Protein AF-A0A7S2A8I3-F1 (afdb_monomer_lite)

Secondary structure (DSSP, 8-state):
-HHHHHHHHHHHHHHHHHHHHHHHHHHHHHHHHHHHHHHHHHHHHHHHHHHTTTTPBPTTSHHHHHHHHHHHHHHHHHHHHHHSHHHHHSSSSPPPHHHHHHHHHSPPPTT----TT-TTHHHHHHHHHHHHHHHHHTTTT--HHHHHHHHHHHHHHHHHHHHHHHHHHHHHHHHHHHBPEEPTTT--EEPPPGGGG-HHHHHHHHHHH-TTHHHHHHHHHHHHHHHHHH-HHHHHHHHHHHHHHHHHHHHHHHHHHHHHHHHHHHHHHHHTT-

Organism: Trieres chinensis (NCBI:txid1514140)

Radius of gyration: 36.5 Å; chains: 1; bounding box: 111×36×101 Å

Foldseek 3Di:
DVVVVVVVVVVVVVVVVVVVVVVVVVVVVVVVVVVVVVVVVVVVVVVVVVVVQQQAFECPFPVNVVLVVVLVVLVVLQVCQQVCCCLQVVDNDRGQSLRVLLSLQADDDPPPPRPPPRPCCVVSCVVCVVVVVVVVVVPPPDDPVVSVVSSVVSNVVSVVSSVVSVVSNVVCLVNLQRHFDQDPVPRDTDGDDPVVSPPPCVVVVCCVVDPCVVVVVVVVVVVVVVCVVCPVVVVVVVCVVCVVVVVVCVVVVVVVVSVSSVVRVVVVVVVVVD

pLDDT: mean 74.01, std 12.1, range [52.22, 92.38]

Sequence (274 aa):
MKIQSRLRAEASQMAQGLSRTGRIMSDRSKKREITDQDKTQVQNHPAQVRKNRKLLLRPNTTFSVTWKAITVACVALEVASIAFAPVLSGEMKKMSLDSMIKVALLPPKKDYNLPSTGLLRPLLGTIFSDSISFIAHTRKDHDPFWKKVWKSVVQYLADQTALLASVISFLDVFITFFTGELSEQTGVLRPKKFFKRWILPGVLLQLLVNPNMKDVAGIIKNSIQFSFNVGLARLCHIFIAVLPIISFITVSFLDVIHEFVERENKKISASFLA

Structure (mmCIF, N/CA/C/O backbone):
data_AF-A0A7S2A8I3-F1
#
_entry.id   AF-A0A7S2A8I3-F1
#
loop_
_atom_site.group_PDB
_atom_site.id
_atom_site.type_symbol
_atom_site.label_atom_id
_atom_site.label_alt_id
_atom_site.label_comp_id
_atom_site.label_asym_id
_atom_site.label_entity_id
_atom_site.label_seq_id
_atom_site.pdbx_PDB_ins_code
_atom_site.Cartn_x
_atom_site.Cartn_y
_atom_site.Cartn_z
_atom_site.occupancy
_atom_site.B_iso_or_equiv
_atom_site.auth_seq_id
_atom_site.auth_comp_id
_atom_site.auth_asym_id
_atom_site.auth_atom_id
_atom_site.pdbx_PDB_model_num
ATOM 1 N N . MET A 1 1 ? -78.998 -1.652 73.630 1.00 63.03 1 MET A N 1
ATOM 2 C CA . MET A 1 1 ? -78.548 -0.626 72.652 1.00 63.03 1 MET A CA 1
ATOM 3 C C . MET A 1 1 ? -77.024 -0.434 72.554 1.00 63.03 1 MET A C 1
ATOM 5 O O . MET A 1 1 ? -76.540 -0.241 71.450 1.00 63.03 1 MET A O 1
ATOM 9 N N . LYS A 1 2 ? -76.238 -0.533 73.640 1.00 77.56 2 LYS A N 1
ATOM 10 C CA . LYS A 1 2 ? -74.777 -0.258 73.644 1.00 77.56 2 LYS A CA 1
ATOM 11 C C . LYS A 1 2 ? -73.892 -1.212 72.811 1.00 77.56 2 LYS A C 1
ATOM 13 O O . LYS A 1 2 ? -72.777 -0.855 72.454 1.00 77.56 2 LYS A O 1
ATOM 18 N N . ILE A 1 3 ? -74.371 -2.421 72.512 1.00 84.00 3 ILE A N 1
ATOM 19 C CA . ILE A 1 3 ? -73.601 -3.448 71.784 1.00 84.00 3 ILE A CA 1
ATOM 20 C C . ILE A 1 3 ? -73.614 -3.184 70.268 1.00 84.00 3 ILE A C 1
ATOM 22 O O . ILE A 1 3 ? -72.589 -3.318 69.607 1.00 84.00 3 ILE A O 1
ATOM 26 N N . GLN A 1 4 ? -74.741 -2.719 69.718 1.00 85.19 4 GLN A N 1
ATOM 27 C CA . GLN A 1 4 ? -74.854 -2.435 68.282 1.00 85.19 4 GLN A CA 1
ATOM 28 C C . GLN A 1 4 ? -74.022 -1.223 67.841 1.00 85.19 4 GLN A C 1
ATOM 30 O O . GLN A 1 4 ? -73.517 -1.207 66.719 1.00 85.19 4 GLN A O 1
ATOM 35 N N . SER A 1 5 ? -73.834 -0.223 68.711 1.00 87.44 5 SER A N 1
ATOM 36 C CA . SER A 1 5 ? -72.971 0.921 68.398 1.00 87.44 5 SER A CA 1
ATOM 37 C C . SER A 1 5 ? -71.488 0.539 68.366 1.00 87.44 5 SER A C 1
ATOM 39 O O . SER A 1 5 ? -70.768 1.027 67.499 1.00 87.44 5 SER A O 1
ATOM 41 N N . ARG A 1 6 ? -71.041 -0.381 69.235 1.00 88.88 6 ARG A N 1
ATOM 42 C CA . ARG A 1 6 ? -69.672 -0.925 69.188 1.00 88.88 6 ARG A CA 1
ATOM 43 C C . ARG A 1 6 ? -69.422 -1.743 67.925 1.00 88.88 6 ARG A C 1
ATOM 45 O O . ARG A 1 6 ? -68.448 -1.477 67.233 1.00 88.88 6 ARG A O 1
ATOM 52 N N . LEU A 1 7 ? -70.349 -2.631 67.562 1.00 87.94 7 LEU A N 1
ATOM 53 C CA . LEU A 1 7 ? -70.237 -3.429 66.335 1.00 87.94 7 LEU A CA 1
ATOM 54 C C . LEU A 1 7 ? -70.158 -2.561 65.068 1.00 87.94 7 LEU A C 1
ATOM 56 O O . LEU A 1 7 ? -69.372 -2.851 64.169 1.00 87.94 7 LEU A O 1
ATOM 60 N N . ARG A 1 8 ? -70.913 -1.454 64.994 1.00 86.56 8 ARG A N 1
ATOM 61 C CA . ARG A 1 8 ? -70.804 -0.510 63.864 1.00 86.56 8 ARG A CA 1
ATOM 62 C C . ARG A 1 8 ? -69.480 0.256 63.848 1.00 86.56 8 ARG A C 1
ATOM 64 O O . ARG A 1 8 ? -68.945 0.508 62.767 1.00 86.56 8 ARG A O 1
ATOM 71 N N . ALA A 1 9 ? -68.950 0.624 65.014 1.00 86.88 9 ALA A N 1
ATOM 72 C CA . ALA A 1 9 ? -67.665 1.314 65.113 1.00 86.88 9 ALA A CA 1
ATOM 73 C C . ALA A 1 9 ? -66.500 0.405 64.681 1.00 86.88 9 ALA A C 1
ATOM 75 O O . ALA A 1 9 ? -65.652 0.831 63.898 1.00 86.88 9 ALA A O 1
ATOM 76 N N . GLU A 1 10 ? -66.511 -0.862 65.102 1.00 87.75 10 GLU A N 1
ATOM 77 C CA . GLU A 1 10 ? -65.513 -1.864 64.706 1.00 87.75 10 GLU A CA 1
ATOM 78 C C . GLU A 1 10 ? -65.585 -2.192 63.207 1.00 87.75 10 GLU A C 1
ATOM 80 O O . GLU A 1 10 ? -64.553 -2.224 62.532 1.00 87.75 10 GLU A O 1
ATOM 85 N N . ALA A 1 11 ? -66.792 -2.322 62.642 1.00 87.06 11 ALA A N 1
ATOM 86 C CA . ALA A 1 11 ? -66.969 -2.528 61.202 1.00 87.06 11 ALA A CA 1
ATOM 87 C C . ALA A 1 11 ? -66.439 -1.342 60.371 1.00 87.06 11 ALA A C 1
ATOM 89 O O . ALA A 1 11 ? -65.806 -1.532 59.331 1.00 87.06 11 ALA A O 1
ATOM 90 N N . SER A 1 12 ? -66.637 -0.113 60.858 1.00 85.00 12 SER A N 1
ATOM 91 C CA . SER A 1 12 ? -66.145 1.103 60.197 1.00 85.00 12 SER A CA 1
ATOM 92 C C . SER A 1 12 ? -64.615 1.206 60.247 1.00 85.00 12 SER A C 1
ATOM 94 O O . SER A 1 12 ? -63.987 1.608 59.265 1.00 85.00 12 SER A O 1
ATOM 96 N N . GLN A 1 13 ? -63.997 0.785 61.356 1.00 86.88 13 GLN A N 1
ATOM 97 C CA . GLN A 1 13 ? -62.538 0.723 61.482 1.00 86.88 13 GLN A CA 1
ATOM 98 C C . GLN A 1 13 ? -61.920 -0.365 60.593 1.00 86.88 13 GLN A C 1
ATOM 100 O O . GLN A 1 13 ? -60.909 -0.100 59.938 1.00 86.88 13 GLN A O 1
ATOM 105 N N . MET A 1 14 ? -62.536 -1.549 60.487 1.00 85.50 14 MET A N 1
ATOM 106 C CA . MET A 1 14 ? -62.068 -2.590 59.558 1.00 85.50 14 MET A CA 1
ATOM 107 C C . MET A 1 14 ? -62.163 -2.144 58.097 1.00 85.50 14 MET A C 1
ATOM 109 O O . MET A 1 14 ? -61.221 -2.355 57.330 1.00 85.50 14 MET A O 1
ATOM 113 N N . ALA A 1 15 ? -63.253 -1.472 57.713 1.00 83.56 15 ALA A N 1
ATOM 114 C CA . ALA A 1 15 ? -63.421 -0.952 56.357 1.00 83.56 15 ALA A CA 1
ATOM 115 C C . ALA A 1 15 ? -62.360 0.111 56.010 1.00 83.56 15 ALA A C 1
ATOM 117 O O . ALA A 1 15 ? -61.774 0.080 54.922 1.00 83.56 15 ALA A O 1
ATOM 118 N N . GLN A 1 16 ? -62.035 1.009 56.950 1.00 85.69 16 GLN A N 1
ATOM 119 C CA . GLN A 1 16 ? -60.935 1.960 56.763 1.00 85.69 16 GLN A CA 1
ATOM 120 C C . GLN A 1 16 ? -59.575 1.257 56.662 1.00 85.69 16 GLN A C 1
ATOM 122 O O . GLN A 1 16 ? -58.779 1.617 55.790 1.00 85.69 16 GLN A O 1
ATOM 127 N N . GLY A 1 17 ? -59.326 0.231 57.482 1.00 84.75 17 GLY A N 1
ATOM 128 C CA . GLY A 1 17 ? -58.101 -0.572 57.434 1.00 84.75 17 GLY A CA 1
ATOM 129 C C . GLY A 1 17 ? -57.875 -1.230 56.069 1.00 84.75 17 GLY A C 1
ATOM 130 O O . GLY A 1 17 ? -56.796 -1.079 55.493 1.00 84.75 17 GLY A O 1
ATOM 131 N N . LEU A 1 18 ? -58.915 -1.863 55.514 1.00 83.25 18 LEU A N 1
ATOM 132 C CA . LEU A 1 18 ? -58.891 -2.509 54.193 1.00 83.25 18 LEU A CA 1
ATOM 133 C C . LEU A 1 18 ? -58.655 -1.516 53.044 1.00 83.25 18 LEU A C 1
ATOM 135 O O . LEU A 1 18 ? -57.894 -1.796 52.117 1.00 83.25 18 LEU A O 1
ATOM 139 N N . SER A 1 19 ? -59.250 -0.321 53.118 1.00 80.50 19 SER A N 1
ATOM 140 C CA . SER A 1 19 ? -59.026 0.718 52.101 1.00 80.50 19 SER A CA 1
ATOM 141 C C . SER A 1 19 ? -57.576 1.227 52.088 1.00 80.50 19 SER A C 1
ATOM 143 O O . SER A 1 19 ? -57.022 1.553 51.033 1.00 80.50 19 SER A O 1
ATOM 145 N N . ARG A 1 20 ? -56.930 1.255 53.262 1.00 80.62 20 ARG A N 1
ATOM 146 C CA . ARG A 1 20 ? -55.555 1.734 53.430 1.00 80.62 20 ARG A CA 1
ATOM 147 C C . ARG A 1 20 ? -54.541 0.696 52.953 1.00 80.62 20 ARG A C 1
ATOM 149 O O . ARG A 1 20 ? -53.591 1.059 52.260 1.00 80.62 20 ARG A O 1
ATOM 156 N N . THR A 1 21 ? -54.762 -0.585 53.252 1.00 80.50 21 THR A N 1
ATOM 157 C CA . THR A 1 21 ? -53.918 -1.681 52.742 1.00 80.50 21 THR A CA 1
ATOM 158 C C . THR A 1 21 ? -54.035 -1.840 51.227 1.00 80.50 21 THR A C 1
ATOM 160 O O . THR A 1 21 ? -53.011 -2.045 50.570 1.00 80.50 21 THR A O 1
ATOM 163 N N . GLY A 1 22 ? -55.226 -1.635 50.652 1.00 78.31 22 GLY A N 1
ATOM 164 C CA . GLY A 1 22 ? -55.427 -1.628 49.199 1.00 78.31 22 GLY A CA 1
ATOM 165 C C . GLY A 1 22 ? -54.580 -0.576 48.469 1.00 78.31 22 GLY A C 1
ATOM 166 O O . GLY A 1 22 ? -53.905 -0.897 47.488 1.00 78.31 22 GLY A O 1
ATOM 167 N N . ARG A 1 23 ? -54.520 0.665 48.981 1.00 76.62 23 ARG A N 1
ATOM 168 C CA . ARG A 1 23 ? -53.669 1.723 48.390 1.00 76.62 23 ARG A CA 1
ATOM 169 C C . ARG A 1 23 ? -52.177 1.395 48.470 1.00 76.62 23 ARG A C 1
ATOM 171 O O . ARG A 1 23 ? -51.465 1.570 47.487 1.00 76.62 23 ARG A O 1
ATOM 178 N N . ILE A 1 24 ? -51.715 0.855 49.600 1.00 78.56 24 ILE A N 1
ATOM 179 C CA . ILE A 1 24 ? -50.298 0.494 49.790 1.00 78.56 24 ILE A CA 1
ATOM 180 C C . ILE A 1 24 ? -49.871 -0.622 48.822 1.00 78.56 24 ILE A C 1
ATOM 182 O O . ILE A 1 24 ? -48.747 -0.598 48.316 1.00 78.56 24 ILE A O 1
ATOM 186 N N . MET A 1 25 ? -50.745 -1.593 48.536 1.00 75.06 25 MET A N 1
ATOM 187 C CA . MET A 1 25 ? -50.448 -2.641 47.553 1.00 75.06 25 MET A CA 1
ATOM 188 C C . MET A 1 25 ? -50.431 -2.115 46.113 1.00 75.06 25 MET A C 1
ATOM 190 O O . MET A 1 25 ? -49.526 -2.474 45.360 1.00 75.06 25 MET A O 1
ATOM 194 N N . SER A 1 26 ? -51.354 -1.218 45.752 1.00 79.44 26 SER A N 1
ATOM 195 C CA . SER A 1 26 ? -51.373 -0.566 44.432 1.00 79.44 26 SER A CA 1
ATOM 196 C C . SER A 1 26 ? -50.082 0.216 44.155 1.00 79.44 26 SER A C 1
ATOM 198 O O . SER A 1 26 ? -49.469 0.055 43.098 1.00 79.44 26 SER A O 1
ATOM 200 N N . ASP A 1 27 ? -49.611 1.005 45.125 1.00 73.06 27 ASP A N 1
ATOM 201 C CA . ASP A 1 27 ? -48.370 1.777 44.973 1.00 73.06 27 ASP A CA 1
ATOM 202 C C . ASP A 1 27 ? -47.130 0.877 44.889 1.00 73.06 27 ASP A C 1
ATOM 204 O O . ASP A 1 27 ? -46.204 1.152 44.121 1.00 73.06 27 ASP A O 1
ATOM 208 N N . ARG A 1 28 ? -47.113 -0.244 45.624 1.00 70.25 28 ARG A N 1
ATOM 209 C CA . ARG A 1 28 ? -46.035 -1.242 45.519 1.00 70.25 28 ARG A CA 1
ATOM 210 C C . ARG A 1 28 ? -46.026 -1.953 44.165 1.00 70.25 28 ARG A C 1
ATOM 212 O O . ARG A 1 28 ? -44.939 -2.263 43.682 1.00 70.25 28 ARG A O 1
ATOM 219 N N . SER A 1 29 ? -47.188 -2.186 43.553 1.00 70.75 29 SER A N 1
ATOM 220 C CA . SER A 1 29 ? -47.284 -2.793 42.219 1.00 70.75 29 SER A CA 1
ATOM 221 C C . SER A 1 29 ? -46.732 -1.861 41.139 1.00 70.75 29 SER A C 1
ATOM 223 O O . SER A 1 29 ? -45.844 -2.262 40.388 1.00 70.75 29 SER A O 1
ATOM 225 N N . LYS A 1 30 ? -47.140 -0.582 41.139 1.00 67.00 30 LYS A N 1
ATOM 226 C CA . LYS A 1 30 ? -46.614 0.424 40.194 1.00 67.00 30 LYS A CA 1
ATOM 227 C C . LYS A 1 30 ? -45.100 0.612 40.308 1.00 67.00 30 LYS A C 1
ATOM 229 O O . LYS A 1 30 ? -44.416 0.756 39.301 1.00 67.00 30 LYS A O 1
ATOM 234 N N . LYS A 1 31 ? -44.547 0.563 41.526 1.00 63.06 31 LYS A N 1
ATOM 235 C CA . LYS A 1 31 ? -43.091 0.670 41.730 1.00 63.06 31 LYS A CA 1
ATOM 236 C C . LYS A 1 31 ? -42.311 -0.521 41.157 1.00 63.06 31 LYS A C 1
ATOM 238 O O . LYS A 1 31 ? -41.164 -0.348 40.747 1.00 63.06 31 LYS A O 1
ATOM 243 N N . ARG A 1 32 ? -42.912 -1.718 41.125 1.00 62.81 32 ARG A N 1
ATOM 244 C CA . ARG A 1 32 ? -42.286 -2.921 40.552 1.00 62.81 32 ARG A CA 1
ATOM 245 C C . ARG A 1 32 ? -42.280 -2.884 39.021 1.00 62.81 32 ARG A C 1
ATOM 247 O O . ARG A 1 32 ? -41.236 -3.160 38.446 1.00 62.81 32 ARG A O 1
ATOM 254 N N . GLU A 1 33 ? -43.359 -2.426 38.383 1.00 62.47 33 GLU A N 1
ATOM 255 C CA . GLU A 1 33 ? -43.404 -2.260 36.916 1.00 62.47 33 GLU A CA 1
ATOM 256 C C . GLU A 1 33 ? -42.368 -1.255 36.393 1.00 62.47 33 GLU A C 1
ATOM 258 O O . GLU A 1 33 ? -41.684 -1.536 35.409 1.00 62.47 33 GLU A O 1
ATOM 263 N N . ILE A 1 34 ? -42.184 -0.123 37.083 1.00 60.41 34 ILE A N 1
ATOM 264 C CA . ILE A 1 34 ? -41.182 0.885 36.688 1.00 60.41 34 ILE A CA 1
ATOM 265 C C . ILE A 1 34 ? -39.757 0.318 36.816 1.00 60.41 34 ILE A C 1
ATOM 267 O O . ILE A 1 34 ? -38.906 0.566 35.967 1.00 60.41 34 ILE A O 1
ATOM 271 N N . THR A 1 35 ? -39.504 -0.511 37.834 1.00 60.50 35 THR A N 1
ATOM 272 C CA . THR A 1 35 ? -38.173 -1.097 38.067 1.00 60.50 35 THR A CA 1
ATOM 273 C C . THR A 1 35 ? -37.792 -2.128 36.996 1.00 60.50 35 THR A C 1
ATOM 275 O O . THR A 1 35 ? -36.617 -2.227 36.639 1.00 60.50 35 THR A O 1
ATOM 278 N N . ASP A 1 36 ? -38.751 -2.886 36.461 1.00 62.03 36 ASP A N 1
ATOM 279 C CA . ASP A 1 36 ? -38.471 -3.901 35.435 1.00 62.03 36 ASP A CA 1
ATOM 280 C C . ASP A 1 36 ? -38.394 -3.307 34.012 1.00 62.03 36 ASP A C 1
ATOM 282 O O . ASP A 1 36 ? -37.574 -3.758 33.202 1.00 62.03 36 ASP A O 1
ATOM 286 N N . GLN A 1 37 ? -39.142 -2.234 33.716 1.00 61.47 37 GLN A N 1
ATOM 287 C CA . GLN A 1 37 ? -38.945 -1.462 32.478 1.00 61.47 37 GLN A CA 1
ATOM 288 C C . GLN A 1 37 ? -37.592 -0.729 32.447 1.00 61.47 37 GLN A C 1
ATOM 290 O O . GLN A 1 37 ? -36.901 -0.771 31.426 1.00 61.47 37 GLN A O 1
ATOM 295 N N . ASP A 1 38 ? -37.145 -0.146 33.563 1.00 59.25 38 ASP A N 1
ATOM 296 C CA . ASP A 1 38 ? -35.817 0.483 33.623 1.00 59.25 38 ASP A CA 1
ATOM 297 C C . ASP A 1 38 ? -34.685 -0.547 33.504 1.00 59.25 38 ASP A C 1
ATOM 299 O O . ASP A 1 38 ? -33.689 -0.314 32.815 1.00 59.25 38 ASP A O 1
ATOM 303 N N . LYS A 1 39 ? -34.834 -1.739 34.097 1.00 58.81 39 LYS A N 1
ATOM 304 C CA . LYS A 1 39 ? -33.832 -2.810 33.956 1.00 58.81 39 LYS A CA 1
ATOM 305 C C . LYS A 1 39 ? -33.694 -3.303 32.517 1.00 58.81 39 LYS A C 1
ATOM 307 O O . LYS A 1 39 ? -32.573 -3.568 32.076 1.00 58.81 39 LYS A O 1
ATOM 312 N N . THR A 1 40 ? -34.796 -3.394 31.774 1.00 59.81 40 THR A N 1
ATOM 313 C CA . THR A 1 40 ? -34.761 -3.802 30.362 1.00 59.81 40 THR A CA 1
ATOM 314 C C . THR A 1 40 ? -34.208 -2.703 29.448 1.00 59.81 40 THR A C 1
ATOM 316 O O . THR A 1 40 ? -33.477 -3.021 28.506 1.00 59.81 40 THR A O 1
ATOM 319 N N . GLN A 1 41 ? -34.429 -1.414 29.737 1.00 55.19 41 GLN A N 1
ATOM 320 C CA . GLN A 1 41 ? -33.754 -0.329 29.006 1.00 55.19 41 GLN A CA 1
ATOM 321 C C . GLN A 1 41 ? -32.250 -0.251 29.312 1.00 55.19 41 GLN A C 1
ATOM 323 O O . GLN A 1 41 ? -31.442 -0.117 28.388 1.00 55.19 41 GLN A O 1
ATOM 328 N N . VAL A 1 42 ? -31.845 -0.408 30.575 1.00 57.03 42 VAL A N 1
ATOM 329 C CA . VAL A 1 42 ? -30.430 -0.330 30.979 1.00 57.03 42 VAL A CA 1
ATOM 330 C C . VAL A 1 42 ? -29.617 -1.529 30.478 1.00 57.03 42 VAL A C 1
ATOM 332 O O . VAL A 1 42 ? -28.452 -1.354 30.123 1.00 57.03 42 VAL A O 1
ATOM 335 N N . GLN A 1 43 ? -30.197 -2.730 30.364 1.00 57.25 43 GLN A N 1
ATOM 336 C CA . GLN A 1 43 ? -29.490 -3.879 29.774 1.00 57.25 43 GLN A CA 1
ATOM 337 C C . GLN A 1 43 ? -29.324 -3.781 28.250 1.00 57.25 43 GLN A C 1
ATOM 339 O O . GLN A 1 43 ? -28.310 -4.237 27.715 1.00 57.25 43 GLN A O 1
ATOM 344 N N . ASN A 1 44 ? -30.262 -3.146 27.543 1.00 53.12 44 ASN A N 1
ATOM 345 C CA . ASN A 1 44 ? -30.206 -3.042 26.082 1.00 53.12 44 ASN A CA 1
ATOM 346 C C . ASN A 1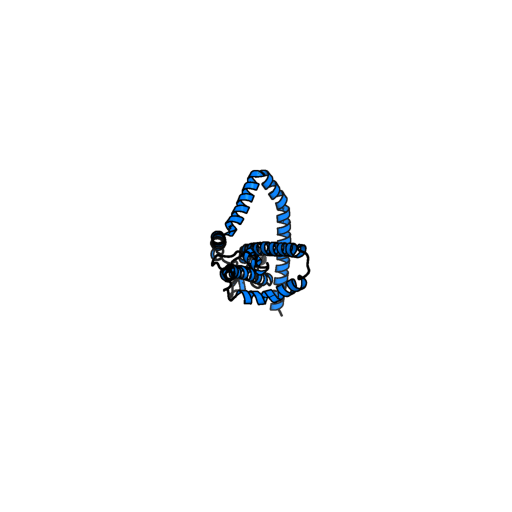 44 ? -29.314 -1.890 25.585 1.00 53.12 44 ASN A C 1
ATOM 348 O O . ASN A 1 44 ? -28.708 -1.986 24.511 1.00 53.12 44 ASN A O 1
ATOM 352 N N . HIS A 1 45 ? -29.143 -0.831 26.382 1.00 53.12 45 HIS A N 1
ATOM 353 C CA . HIS A 1 45 ? -28.336 0.327 25.997 1.00 53.12 45 HIS A CA 1
ATOM 354 C C . HIS A 1 45 ? -26.830 0.043 25.757 1.00 53.12 45 HIS A C 1
ATOM 356 O O . HIS A 1 45 ? -26.297 0.513 24.742 1.00 53.12 45 HIS A O 1
ATOM 362 N N . PRO A 1 46 ? -26.105 -0.741 26.588 1.00 53.06 46 PRO A N 1
ATOM 363 C CA . PRO A 1 46 ? -24.690 -1.036 26.347 1.00 53.06 46 PRO A CA 1
ATOM 364 C C . PRO A 1 46 ? -24.476 -1.993 25.165 1.00 53.06 46 PRO A C 1
ATOM 366 O O . PRO A 1 46 ? -23.432 -1.931 24.508 1.00 53.06 46 PRO A O 1
ATOM 369 N N . ALA A 1 47 ? -25.455 -2.848 24.849 1.00 54.31 47 ALA A N 1
ATOM 370 C CA . ALA A 1 47 ? -25.382 -3.771 23.718 1.00 54.31 47 ALA A CA 1
ATOM 371 C C . ALA A 1 47 ? -25.509 -3.041 22.367 1.00 54.31 47 ALA A C 1
ATOM 373 O O . ALA A 1 47 ? -24.741 -3.317 21.439 1.00 54.31 47 ALA A O 1
ATOM 374 N N . GLN A 1 48 ? -26.403 -2.051 22.268 1.00 52.22 48 GLN A N 1
ATOM 375 C CA . GLN A 1 48 ? -26.565 -1.235 21.059 1.00 52.22 48 GLN A CA 1
ATOM 376 C C . GLN A 1 48 ? -25.386 -0.276 20.827 1.00 52.22 48 GLN A C 1
ATOM 378 O O . GLN A 1 48 ? -24.887 -0.177 19.704 1.00 52.22 48 GLN A O 1
ATOM 383 N N . VAL A 1 49 ? -24.855 0.357 21.882 1.00 53.72 49 VAL A N 1
ATOM 384 C CA . VAL A 1 49 ? -23.671 1.234 21.765 1.00 53.72 49 VAL A CA 1
ATOM 385 C C . VAL A 1 49 ? -22.409 0.437 21.400 1.00 53.72 49 VAL A C 1
ATOM 387 O O . VAL A 1 49 ? -21.538 0.951 20.696 1.00 53.72 49 VAL A O 1
ATOM 390 N N . ARG A 1 50 ? -22.304 -0.838 21.806 1.00 53.78 50 ARG A N 1
ATOM 391 C CA . ARG A 1 50 ? -21.214 -1.733 21.373 1.00 53.78 50 ARG A CA 1
ATOM 392 C C . ARG A 1 50 ? -21.332 -2.169 19.912 1.00 53.78 50 ARG A C 1
ATOM 394 O O . ARG A 1 50 ? -20.296 -2.320 19.268 1.00 53.78 50 ARG A O 1
ATOM 401 N N . LYS A 1 51 ? -22.544 -2.351 19.374 1.00 53.97 51 LYS A N 1
ATOM 402 C CA . LYS A 1 51 ? -22.748 -2.795 17.981 1.00 53.97 51 LYS A CA 1
ATOM 403 C C . LYS A 1 51 ? -22.248 -1.772 16.954 1.00 53.97 51 LYS A C 1
ATOM 405 O O . LYS A 1 51 ? -21.618 -2.165 15.979 1.00 53.97 51 LYS A O 1
ATOM 410 N N . ASN A 1 52 ? -22.397 -0.476 17.231 1.00 52.41 52 ASN A N 1
ATOM 411 C CA . ASN A 1 52 ? -21.966 0.587 16.310 1.00 52.41 52 ASN A CA 1
ATOM 412 C C . ASN A 1 52 ? -20.471 0.957 16.414 1.00 52.41 52 ASN A C 1
ATOM 414 O O . ASN A 1 52 ? -19.981 1.757 15.622 1.00 52.41 52 ASN A O 1
ATOM 418 N N . ARG A 1 53 ? -19.715 0.383 17.365 1.00 55.03 53 ARG A N 1
ATOM 419 C CA . ARG A 1 53 ? -18.279 0.679 17.570 1.00 55.03 53 ARG A CA 1
ATOM 420 C C . ARG A 1 53 ? -17.317 -0.276 16.843 1.00 55.03 53 ARG A C 1
ATOM 422 O O . ARG A 1 53 ? -16.109 -0.144 17.012 1.00 55.03 53 ARG A O 1
ATOM 429 N N . LYS A 1 54 ? -17.813 -1.240 16.060 1.00 60.25 54 LYS A N 1
ATOM 430 C CA . LYS A 1 54 ? -17.015 -2.397 15.605 1.00 60.25 54 LYS A CA 1
ATOM 431 C C . LYS A 1 54 ? -16.234 -2.251 14.293 1.00 60.25 54 LYS A C 1
ATOM 433 O O . LYS A 1 54 ? -15.527 -3.182 13.940 1.00 60.25 54 LYS A O 1
ATOM 438 N N . LEU A 1 55 ? -16.294 -1.118 13.595 1.00 69.75 55 LEU A N 1
ATOM 439 C CA . LEU A 1 55 ? -15.606 -0.973 12.297 1.00 69.75 55 LEU A CA 1
ATOM 440 C C . LEU A 1 55 ? -14.270 -0.213 12.363 1.00 69.75 55 LEU A C 1
ATOM 442 O O . LEU A 1 55 ? -13.668 0.048 11.327 1.00 69.75 55 LEU A O 1
ATOM 446 N N . LEU A 1 56 ? -13.796 0.160 13.558 1.00 78.44 56 LEU A N 1
ATOM 447 C CA . LEU A 1 56 ? -12.509 0.845 13.707 1.00 78.44 56 LEU A CA 1
ATOM 448 C C . LEU A 1 56 ? -11.393 -0.145 14.040 1.00 78.44 56 LEU A C 1
ATOM 450 O O . LEU A 1 56 ? -11.452 -0.856 15.046 1.00 78.44 56 LEU A O 1
ATOM 454 N N . LEU A 1 57 ? -10.338 -0.123 13.231 1.00 83.44 57 LEU A N 1
ATOM 455 C CA . LEU A 1 57 ? -9.098 -0.839 13.503 1.00 83.44 57 LEU A CA 1
ATOM 456 C C . LEU A 1 57 ? -8.375 -0.175 14.678 1.00 83.44 57 LEU A C 1
ATOM 458 O O . LEU A 1 57 ? -8.220 1.051 14.730 1.00 83.44 57 LEU A O 1
ATOM 462 N N . ARG A 1 58 ? -7.917 -0.990 15.634 1.00 84.00 58 ARG A N 1
ATOM 463 C CA . ARG A 1 58 ? -7.034 -0.518 16.705 1.00 84.00 58 ARG A CA 1
ATOM 464 C C . ARG A 1 58 ? -5.641 -0.228 16.123 1.00 84.00 58 ARG A C 1
ATOM 466 O O . ARG A 1 58 ? -5.115 -1.063 15.382 1.00 84.00 58 ARG A O 1
ATOM 473 N N . PRO A 1 59 ? -5.008 0.900 16.494 1.00 86.50 59 PRO A N 1
ATOM 474 C CA . PRO A 1 59 ? -3.738 1.331 15.904 1.00 86.50 59 PRO A CA 1
ATOM 475 C C . PRO A 1 59 ? -2.554 0.408 16.224 1.00 86.50 59 PRO A C 1
ATOM 477 O O . PRO A 1 59 ? -1.594 0.389 15.458 1.00 86.50 59 PRO A O 1
ATOM 480 N N . ASN A 1 60 ? -2.647 -0.374 17.305 1.00 86.81 60 ASN A N 1
ATOM 481 C CA . ASN A 1 60 ? -1.585 -1.264 17.787 1.00 86.81 60 ASN A C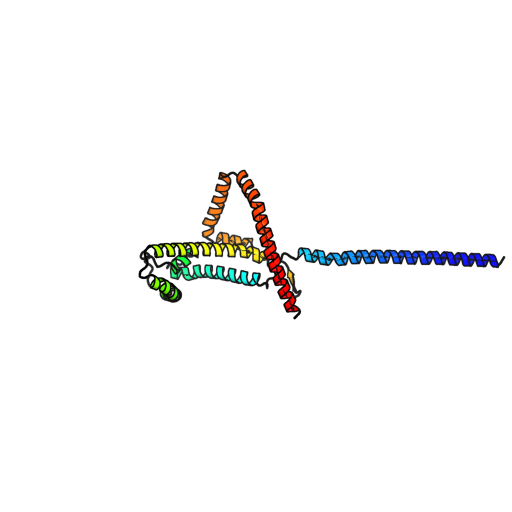A 1
ATOM 482 C C . ASN A 1 60 ? -1.803 -2.729 17.373 1.00 86.81 60 ASN A C 1
ATOM 484 O O . ASN A 1 60 ? -1.231 -3.635 17.968 1.00 86.81 60 ASN A O 1
ATOM 488 N N . THR A 1 61 ? -2.673 -2.982 16.395 1.00 86.94 61 THR A N 1
ATOM 489 C CA . THR A 1 61 ? -2.800 -4.322 15.808 1.00 86.94 61 THR A CA 1
ATOM 490 C C . THR A 1 61 ? -1.582 -4.631 14.948 1.00 86.94 61 THR A C 1
ATOM 492 O O . THR A 1 61 ? -1.031 -3.730 14.313 1.00 86.94 61 THR A O 1
ATOM 495 N N . THR A 1 62 ? -1.191 -5.905 14.887 1.00 84.19 62 THR A N 1
ATOM 496 C CA . THR A 1 62 ? -0.115 -6.383 14.002 1.00 84.19 62 THR A CA 1
ATOM 497 C C . THR A 1 62 ? -0.346 -5.934 12.561 1.00 84.19 62 THR A C 1
ATOM 499 O O . THR A 1 62 ? 0.559 -5.377 11.954 1.00 84.19 62 THR A O 1
ATOM 502 N N . PHE A 1 63 ? -1.584 -6.029 12.062 1.00 87.50 63 PHE A N 1
ATOM 503 C CA . PHE A 1 63 ? -1.968 -5.506 10.748 1.00 87.50 63 PHE A CA 1
ATOM 504 C C . PHE A 1 63 ? -1.656 -4.016 10.573 1.00 87.50 63 PHE A C 1
ATOM 506 O O . PHE A 1 63 ? -0.994 -3.654 9.610 1.00 87.50 63 PHE A O 1
ATOM 513 N N . SER A 1 64 ? -2.090 -3.150 11.498 1.00 87.06 64 SER A N 1
ATOM 514 C CA . SER A 1 64 ? -1.821 -1.704 11.422 1.00 87.06 64 SER A CA 1
ATOM 515 C C . SER A 1 64 ? -0.318 -1.402 11.447 1.00 87.06 64 SER A C 1
ATOM 517 O O . SER A 1 64 ? 0.153 -0.531 10.716 1.00 87.06 64 SER A O 1
ATOM 519 N N . VAL A 1 65 ? 0.454 -2.139 12.251 1.00 86.94 65 VAL A N 1
ATOM 520 C CA . VAL A 1 65 ? 1.916 -1.990 12.328 1.00 86.94 65 VAL A CA 1
ATOM 521 C C . VAL A 1 65 ? 2.588 -2.446 11.031 1.00 86.94 65 VAL A C 1
ATOM 523 O O . VAL A 1 65 ? 3.362 -1.686 10.451 1.00 86.94 65 VAL A O 1
ATOM 526 N N . THR A 1 66 ? 2.266 -3.644 10.540 1.00 87.56 66 THR A N 1
ATOM 527 C CA . THR A 1 66 ? 2.797 -4.187 9.281 1.00 87.56 66 THR A CA 1
ATOM 528 C C . THR A 1 66 ? 2.419 -3.305 8.098 1.00 87.56 66 THR A C 1
ATOM 530 O O . THR A 1 66 ? 3.277 -2.989 7.280 1.00 87.56 66 THR A O 1
ATOM 533 N N . TRP A 1 67 ? 1.169 -2.845 8.031 1.00 92.38 67 TRP A N 1
ATOM 534 C CA . TRP A 1 67 ? 0.705 -1.944 6.982 1.00 92.38 67 TRP A CA 1
ATOM 535 C C . TRP A 1 67 ? 1.506 -0.642 6.967 1.00 92.38 67 TRP A C 1
ATOM 537 O O . TRP A 1 67 ? 2.041 -0.263 5.932 1.00 92.38 67 TRP A O 1
ATOM 547 N N . LYS A 1 68 ? 1.682 0.003 8.129 1.00 89.44 68 LYS A N 1
ATOM 548 C CA . LYS A 1 68 ? 2.521 1.204 8.239 1.00 89.44 68 LYS A CA 1
ATOM 549 C C . LYS A 1 68 ? 3.961 0.946 7.810 1.00 89.44 68 LYS A C 1
ATOM 551 O O . LYS A 1 68 ? 4.534 1.793 7.137 1.00 89.44 68 LYS A O 1
ATOM 556 N N . ALA A 1 69 ? 4.542 -0.195 8.181 1.00 89.62 69 ALA A N 1
ATOM 557 C CA . ALA A 1 69 ? 5.895 -0.553 7.760 1.00 89.62 69 ALA A CA 1
ATOM 558 C C . ALA A 1 69 ? 5.994 -0.682 6.231 1.00 89.62 69 ALA A C 1
ATOM 560 O O . ALA A 1 69 ? 6.930 -0.154 5.633 1.00 89.62 69 ALA A O 1
ATOM 561 N N . ILE A 1 70 ? 4.999 -1.310 5.597 1.00 89.75 70 ILE A N 1
ATOM 562 C CA . ILE A 1 70 ? 4.895 -1.418 4.138 1.00 89.75 70 ILE A CA 1
ATOM 563 C C . ILE A 1 70 ? 4.758 -0.026 3.499 1.00 89.75 70 ILE A C 1
ATOM 565 O O . ILE A 1 70 ? 5.529 0.300 2.598 1.00 89.75 70 ILE A O 1
ATOM 569 N N . THR A 1 71 ? 3.851 0.826 3.990 1.00 90.31 71 THR A N 1
ATOM 570 C CA . THR A 1 71 ? 3.688 2.203 3.493 1.00 90.31 71 THR A CA 1
ATOM 571 C C . THR A 1 71 ? 4.986 3.000 3.624 1.00 90.31 71 THR A C 1
ATOM 573 O O . THR A 1 71 ? 5.406 3.653 2.671 1.00 90.31 71 THR A O 1
ATOM 576 N N . VAL A 1 72 ? 5.661 2.924 4.775 1.00 88.88 72 VAL A N 1
ATOM 577 C CA . VAL A 1 72 ? 6.949 3.598 5.005 1.00 88.88 72 VAL A CA 1
ATOM 578 C C . VAL A 1 72 ? 8.012 3.092 4.034 1.00 88.88 72 VAL A C 1
ATOM 580 O O . VAL A 1 72 ? 8.747 3.907 3.484 1.00 88.88 72 VAL A O 1
ATOM 583 N N . ALA A 1 73 ? 8.073 1.785 3.764 1.00 88.19 73 ALA A N 1
ATOM 584 C CA . ALA A 1 73 ? 8.990 1.226 2.774 1.00 88.19 73 ALA A CA 1
ATOM 585 C C . ALA A 1 73 ? 8.693 1.748 1.355 1.00 88.19 73 ALA A C 1
ATOM 587 O O . ALA A 1 73 ? 9.618 2.145 0.648 1.00 88.19 73 ALA A O 1
ATOM 588 N N . CYS A 1 74 ? 7.420 1.828 0.951 1.00 89.56 74 CYS A N 1
ATOM 589 C CA . CYS A 1 74 ? 7.026 2.409 -0.338 1.00 89.56 74 CYS A CA 1
ATOM 590 C C . CYS A 1 74 ? 7.405 3.893 -0.446 1.00 89.56 74 CYS A C 1
ATOM 592 O O . CYS A 1 74 ? 7.966 4.312 -1.457 1.00 89.56 74 CYS A O 1
ATOM 594 N N . VAL A 1 75 ? 7.162 4.682 0.605 1.00 88.12 75 VAL A N 1
ATOM 595 C CA . VAL A 1 75 ? 7.557 6.098 0.649 1.00 88.12 75 VAL A CA 1
ATOM 596 C C . VAL A 1 75 ? 9.078 6.241 0.609 1.00 88.12 75 VAL A C 1
ATOM 598 O O . VAL A 1 75 ? 9.591 7.090 -0.116 1.00 88.12 75 VAL A O 1
ATOM 601 N N . ALA A 1 76 ? 9.817 5.398 1.331 1.00 88.31 76 ALA A N 1
ATOM 602 C CA . ALA A 1 76 ? 11.275 5.398 1.304 1.00 88.31 76 ALA A CA 1
ATOM 603 C C . ALA A 1 76 ? 11.822 5.074 -0.095 1.00 88.31 76 ALA A C 1
ATOM 605 O O . ALA A 1 76 ? 12.785 5.705 -0.521 1.00 88.31 76 ALA A O 1
ATOM 606 N N . LEU A 1 77 ? 11.192 4.151 -0.831 1.00 87.75 77 LEU A N 1
ATOM 607 C CA . LEU A 1 77 ? 11.545 3.845 -2.221 1.00 87.75 77 LEU A CA 1
ATOM 608 C C . LEU A 1 77 ? 11.302 5.033 -3.166 1.00 87.75 77 LEU A C 1
ATOM 610 O O . LEU A 1 77 ? 12.153 5.326 -4.003 1.00 87.75 77 LEU A O 1
ATOM 614 N N . GLU A 1 78 ? 10.185 5.748 -3.016 1.00 88.12 78 GLU A N 1
ATOM 615 C CA . GLU A 1 78 ? 9.901 6.975 -3.781 1.00 88.12 78 GLU A CA 1
ATOM 616 C C . GLU A 1 78 ? 10.894 8.101 -3.450 1.00 88.12 78 GLU A C 1
ATOM 618 O O . GLU A 1 78 ? 11.406 8.781 -4.339 1.00 88.12 78 GLU A O 1
ATOM 623 N N . VAL A 1 79 ? 11.230 8.289 -2.170 1.00 87.56 79 VAL A N 1
ATOM 624 C CA . VAL A 1 79 ? 12.250 9.268 -1.758 1.00 87.56 79 VAL A CA 1
ATOM 625 C C . VAL A 1 79 ? 13.624 8.871 -2.295 1.00 87.56 79 VAL A C 1
ATOM 627 O O . VAL A 1 79 ? 14.359 9.731 -2.781 1.00 87.56 79 VAL A O 1
ATOM 630 N N . ALA A 1 80 ? 13.960 7.580 -2.274 1.00 86.69 80 ALA A N 1
ATOM 631 C CA . ALA A 1 80 ? 15.190 7.063 -2.859 1.00 86.69 80 ALA A CA 1
ATOM 632 C C . ALA A 1 80 ? 15.250 7.338 -4.370 1.00 86.69 80 ALA A C 1
ATOM 634 O O . ALA A 1 80 ? 16.297 7.759 -4.857 1.00 86.69 80 ALA A O 1
ATOM 635 N N . SER A 1 81 ? 14.142 7.201 -5.108 1.00 89.88 81 SER A N 1
ATOM 636 C CA . SER A 1 81 ? 14.124 7.502 -6.548 1.00 89.88 81 SER A CA 1
ATOM 637 C C . SER A 1 81 ? 14.407 8.970 -6.853 1.00 89.88 81 SER A C 1
ATOM 639 O O . SER A 1 81 ? 15.033 9.274 -7.868 1.00 89.88 81 SER A O 1
ATOM 641 N N . ILE A 1 82 ? 14.020 9.879 -5.956 1.00 87.69 82 ILE A N 1
ATOM 642 C CA . ILE A 1 82 ? 14.350 11.305 -6.049 1.00 87.69 82 ILE A CA 1
ATOM 643 C C . ILE A 1 82 ? 15.811 11.548 -5.650 1.00 87.69 82 ILE A C 1
ATOM 645 O O . ILE A 1 82 ? 16.539 12.226 -6.372 1.00 87.69 82 ILE A O 1
ATOM 649 N N . ALA A 1 83 ? 16.257 10.978 -4.528 1.00 87.06 83 ALA A N 1
ATOM 650 C CA . ALA A 1 83 ? 17.601 11.190 -3.991 1.00 87.06 83 ALA A CA 1
ATOM 651 C C . ALA A 1 83 ? 18.703 10.623 -4.903 1.00 87.06 83 ALA A C 1
ATOM 653 O O . ALA A 1 83 ? 19.760 11.234 -5.057 1.00 87.06 83 ALA A O 1
ATOM 654 N N . PHE A 1 84 ? 18.450 9.479 -5.542 1.00 85.31 84 PHE A N 1
ATOM 655 C CA . PHE A 1 84 ? 19.394 8.834 -6.455 1.00 85.31 84 PHE A CA 1
ATOM 656 C C . PHE A 1 84 ? 19.253 9.288 -7.912 1.00 85.31 84 PHE A C 1
ATOM 658 O O . PHE A 1 84 ? 20.117 8.954 -8.721 1.00 85.31 84 PHE A O 1
ATOM 665 N N . ALA A 1 85 ? 18.238 10.085 -8.263 1.00 87.75 85 ALA A N 1
ATOM 666 C CA . ALA A 1 85 ? 18.083 10.631 -9.613 1.00 87.75 85 ALA A CA 1
ATOM 667 C C . ALA A 1 85 ? 19.348 11.332 -10.160 1.00 87.75 85 ALA A C 1
ATOM 669 O O . ALA A 1 85 ? 19.788 10.945 -11.249 1.00 87.75 85 ALA A O 1
ATOM 670 N N . PRO A 1 86 ? 19.999 12.273 -9.438 1.00 85.12 86 PRO A N 1
ATOM 671 C CA . PRO A 1 86 ? 21.210 12.930 -9.939 1.00 85.12 86 PRO A CA 1
ATOM 672 C C . PRO A 1 86 ? 22.384 11.960 -10.097 1.00 85.12 86 PRO A C 1
ATOM 674 O O . PRO A 1 86 ? 23.204 12.117 -10.996 1.00 85.12 86 PRO A O 1
ATOM 677 N N . VAL A 1 87 ? 22.446 10.918 -9.265 1.00 81.88 87 VAL A N 1
ATOM 678 C CA . VAL A 1 87 ? 23.511 9.907 -9.310 1.00 81.88 87 VAL A CA 1
ATOM 679 C C . VAL A 1 87 ? 23.335 8.956 -10.493 1.00 81.88 87 VAL A C 1
ATOM 681 O O . VAL A 1 87 ? 24.314 8.584 -11.138 1.00 81.88 87 VAL A O 1
ATOM 684 N N . LEU A 1 88 ? 22.098 8.541 -10.770 1.00 80.25 88 LEU A N 1
ATOM 685 C CA . LEU A 1 88 ? 21.789 7.521 -11.774 1.00 80.25 88 LEU A CA 1
ATOM 686 C C . LEU A 1 88 ? 21.597 8.099 -13.177 1.00 80.25 88 LEU A C 1
ATOM 688 O O . LEU A 1 88 ? 21.964 7.447 -14.153 1.00 80.25 88 LEU A O 1
ATOM 692 N N . SER A 1 89 ? 21.019 9.296 -13.288 1.00 80.31 89 SER A N 1
ATOM 693 C CA . SER A 1 89 ? 20.731 9.938 -14.577 1.00 80.31 89 SER A CA 1
ATOM 694 C C . SER A 1 89 ? 21.727 11.034 -14.956 1.00 80.31 89 SER A C 1
ATOM 696 O O . SER A 1 89 ? 21.818 11.381 -16.129 1.00 80.31 89 SER A O 1
ATOM 698 N N . GLY A 1 90 ? 22.477 11.579 -13.990 1.00 80.62 90 GLY A N 1
ATOM 699 C CA . GLY A 1 90 ? 23.292 12.783 -14.188 1.00 80.62 90 GLY A CA 1
ATOM 700 C C . GLY A 1 90 ? 22.476 14.081 -14.248 1.00 80.62 90 GLY A C 1
ATOM 701 O O . GLY A 1 90 ? 23.059 15.161 -14.286 1.00 80.62 90 GLY A O 1
ATOM 702 N N . GLU A 1 91 ? 21.143 13.999 -14.217 1.00 83.25 91 GLU A N 1
ATOM 703 C CA . GLU A 1 91 ? 20.229 15.139 -14.225 1.00 83.25 91 GLU A CA 1
ATOM 704 C C . GLU A 1 91 ? 19.501 15.256 -12.875 1.00 83.25 91 GLU A C 1
ATOM 706 O O . GLU A 1 91 ? 19.122 14.264 -12.255 1.00 83.25 91 GLU A O 1
ATOM 711 N N . MET A 1 92 ? 19.218 16.483 -12.429 1.00 82.00 92 MET A N 1
ATOM 712 C CA . MET A 1 92 ? 18.418 16.760 -11.216 1.00 82.00 92 MET A CA 1
ATOM 713 C C . MET A 1 92 ? 16.905 16.526 -11.421 1.00 82.00 92 MET A C 1
ATOM 715 O O . MET A 1 92 ? 16.075 16.989 -10.638 1.00 82.00 92 MET A O 1
ATOM 719 N N . LYS A 1 93 ? 16.512 15.842 -12.500 1.00 85.88 93 LYS A N 1
ATOM 720 C CA . LYS A 1 93 ? 15.111 15.599 -12.848 1.00 85.88 93 LYS A CA 1
ATOM 721 C C . LYS A 1 93 ? 14.570 14.415 -12.048 1.00 85.88 93 LYS A C 1
ATOM 723 O O . LYS A 1 93 ? 15.233 13.390 -11.944 1.00 85.88 93 LYS A O 1
ATOM 728 N N . LYS A 1 94 ? 13.337 14.522 -11.531 1.00 84.25 94 LYS A N 1
ATOM 729 C CA . LYS A 1 94 ? 12.662 13.410 -10.839 1.00 84.25 94 LYS A CA 1
ATOM 730 C C . LYS A 1 94 ? 12.666 12.161 -11.727 1.00 84.25 94 LYS A C 1
ATOM 732 O O . LYS A 1 94 ? 12.078 12.166 -12.809 1.00 84.25 94 LYS A O 1
ATOM 737 N N . MET A 1 95 ? 13.294 11.099 -11.234 1.00 87.31 95 MET A N 1
ATOM 738 C CA . MET A 1 95 ? 13.307 9.786 -11.864 1.00 87.31 95 MET A CA 1
ATOM 739 C C . MET A 1 95 ? 12.138 8.958 -11.325 1.00 87.31 95 MET A C 1
ATOM 741 O O . MET A 1 95 ? 11.901 8.913 -10.113 1.00 87.31 95 MET A O 1
ATOM 745 N N . SER A 1 96 ? 11.383 8.320 -12.218 1.00 91.12 96 SER A N 1
ATOM 746 C CA . SER A 1 96 ? 10.324 7.396 -11.813 1.00 91.12 96 SER A CA 1
ATOM 747 C C . SER A 1 96 ? 10.917 6.137 -11.172 1.00 91.12 96 SER A C 1
ATOM 749 O O . SER A 1 96 ? 12.037 5.731 -11.502 1.00 91.12 96 SER A O 1
ATOM 751 N N . LEU A 1 97 ? 10.174 5.508 -10.255 1.00 88.56 97 LEU A N 1
ATOM 752 C CA . LEU A 1 97 ? 10.635 4.311 -9.545 1.00 88.56 97 LEU A CA 1
ATOM 753 C C . LEU A 1 97 ? 10.976 3.165 -10.512 1.00 88.56 97 LEU A C 1
ATOM 755 O O . LEU A 1 97 ? 11.999 2.501 -10.348 1.00 88.56 97 LEU A O 1
ATOM 759 N N . ASP A 1 98 ? 10.178 2.977 -11.567 1.00 89.69 98 ASP A N 1
ATOM 760 C CA . ASP A 1 98 ? 10.442 1.965 -12.591 1.00 89.69 98 ASP A CA 1
ATOM 761 C C . ASP A 1 98 ? 11.760 2.244 -13.334 1.00 89.69 98 ASP A C 1
ATOM 763 O O . ASP A 1 98 ? 12.545 1.325 -13.578 1.00 89.69 98 ASP A O 1
ATOM 767 N N . SER A 1 99 ? 12.048 3.515 -13.634 1.00 89.38 99 SER A N 1
ATOM 768 C CA . SER A 1 99 ? 13.296 3.923 -14.276 1.00 89.38 99 SER A CA 1
ATOM 769 C C . SER A 1 99 ? 14.485 3.680 -13.352 1.00 89.38 99 SER A C 1
ATOM 771 O O . SER A 1 99 ? 15.502 3.157 -13.807 1.00 89.38 99 SER A O 1
ATOM 773 N N . MET A 1 100 ? 14.362 4.010 -12.061 1.00 90.00 100 MET A N 1
ATOM 774 C CA . MET A 1 100 ? 15.412 3.754 -11.070 1.00 90.00 100 MET A CA 1
ATOM 775 C C . MET A 1 100 ? 15.742 2.259 -10.998 1.00 90.00 100 MET A C 1
ATOM 777 O O . MET A 1 100 ? 16.909 1.888 -11.101 1.00 90.00 100 MET A O 1
ATOM 781 N N . ILE A 1 101 ? 14.726 1.395 -10.893 1.00 87.44 101 ILE A N 1
ATOM 782 C CA . ILE A 1 101 ? 14.908 -0.064 -10.833 1.00 87.44 101 ILE A CA 1
ATOM 783 C C . ILE A 1 101 ? 15.548 -0.582 -12.129 1.00 87.44 101 ILE A C 1
ATOM 785 O O . ILE A 1 101 ? 16.486 -1.378 -12.081 1.00 87.44 101 ILE A O 1
ATOM 789 N N . LYS A 1 102 ? 15.091 -0.100 -13.293 1.00 87.81 102 LYS A N 1
ATOM 790 C CA . LYS A 1 102 ? 15.664 -0.466 -14.598 1.00 87.81 102 LYS A CA 1
ATOM 791 C C . LYS A 1 102 ? 17.136 -0.068 -14.692 1.00 87.81 102 LYS A C 1
ATOM 793 O O . LYS A 1 102 ? 17.930 -0.874 -15.157 1.00 87.81 102 LYS A O 1
ATOM 798 N N . VAL A 1 103 ? 17.516 1.129 -14.247 1.00 86.50 103 VAL A N 1
ATOM 799 C CA . VAL A 1 103 ? 18.918 1.585 -14.282 1.00 86.50 103 VAL A CA 1
ATOM 800 C C . VAL A 1 103 ? 19.785 0.865 -13.248 1.00 86.50 103 VAL A C 1
ATOM 802 O O . VAL A 1 103 ? 20.945 0.583 -13.534 1.00 86.50 103 VAL A O 1
ATOM 805 N N . ALA A 1 104 ? 19.232 0.522 -12.084 1.00 84.25 104 ALA A N 1
ATOM 806 C CA . ALA A 1 104 ? 19.952 -0.211 -11.047 1.00 84.25 104 ALA A CA 1
ATOM 807 C C . ALA A 1 104 ? 20.212 -1.682 -11.425 1.00 84.25 104 ALA A C 1
ATOM 809 O O . ALA A 1 104 ? 21.279 -2.212 -11.126 1.00 84.25 104 ALA A O 1
ATOM 810 N N . LEU A 1 105 ? 19.250 -2.347 -12.078 1.00 83.81 105 LEU A N 1
ATOM 811 C CA . LEU A 1 105 ? 19.295 -3.796 -12.333 1.00 83.81 105 LEU A CA 1
ATOM 812 C C . LEU A 1 105 ? 19.669 -4.186 -13.771 1.00 83.81 105 LEU A C 1
ATOM 814 O O . LEU A 1 105 ? 20.067 -5.333 -14.012 1.00 83.81 105 LEU A O 1
ATOM 818 N N . LEU A 1 106 ? 19.514 -3.288 -14.750 1.00 82.44 106 LEU A N 1
ATOM 819 C CA . LEU A 1 106 ? 19.955 -3.546 -16.121 1.00 82.44 106 LEU A CA 1
ATOM 820 C C . LEU A 1 106 ? 21.393 -3.064 -16.318 1.00 82.44 106 LEU A C 1
ATOM 822 O O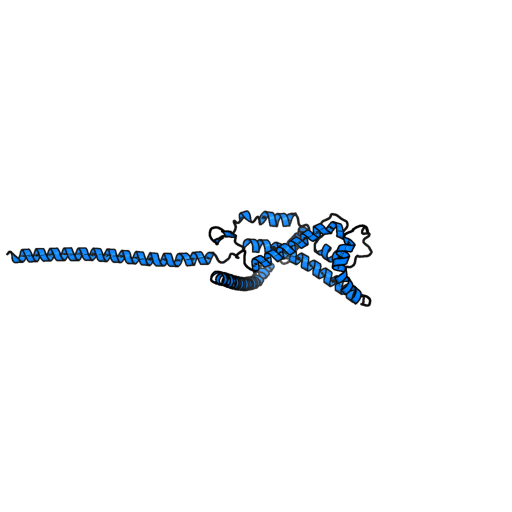 . LEU A 1 106 ? 21.770 -2.007 -15.815 1.00 82.44 106 LEU A O 1
ATOM 826 N N . PRO A 1 107 ? 22.201 -3.798 -17.104 1.00 75.81 107 PRO A N 1
ATOM 827 C CA . PRO A 1 107 ? 23.525 -3.322 -17.462 1.00 75.81 107 PRO A CA 1
ATOM 828 C C . PRO A 1 107 ? 23.413 -1.974 -18.191 1.00 75.81 107 PRO A C 1
ATOM 830 O O . PRO A 1 107 ? 22.486 -1.791 -18.994 1.00 75.81 107 PRO A O 1
ATOM 833 N N . PRO A 1 108 ? 24.357 -1.045 -17.960 1.00 71.38 108 PRO A N 1
ATOM 834 C CA . PRO A 1 108 ? 24.352 0.240 -18.640 1.00 71.38 108 PRO A CA 1
ATOM 835 C C . PRO A 1 108 ? 24.369 0.013 -20.154 1.00 71.38 108 PRO A C 1
ATOM 837 O O . PRO A 1 108 ? 25.166 -0.783 -20.662 1.00 71.38 108 PRO A O 1
ATOM 840 N N . LYS A 1 109 ? 23.484 0.690 -20.897 1.00 72.88 109 LYS A N 1
ATOM 841 C CA . LYS A 1 109 ? 23.629 0.712 -22.357 1.00 72.88 109 LYS A CA 1
ATOM 842 C C . LYS A 1 109 ? 24.907 1.479 -22.687 1.00 72.88 109 LYS A C 1
ATOM 844 O O . LYS A 1 109 ? 25.179 2.504 -22.065 1.00 72.88 109 LYS A O 1
ATOM 849 N N . LYS A 1 110 ? 25.655 0.993 -23.679 1.00 64.75 110 LYS A N 1
ATOM 850 C CA . LYS A 1 110 ? 26.880 1.643 -24.171 1.00 64.75 110 LYS A CA 1
ATOM 851 C C . LYS A 1 110 ? 26.636 3.059 -24.718 1.00 64.75 110 LYS A C 1
ATOM 853 O O . LYS A 1 110 ? 27.589 3.812 -24.829 1.00 64.75 110 LYS A O 1
ATOM 858 N N . ASP A 1 111 ? 25.383 3.421 -24.993 1.00 56.66 111 ASP A N 1
ATOM 859 C CA . ASP A 1 111 ? 25.024 4.668 -25.680 1.00 56.66 111 ASP A CA 1
ATOM 860 C C . ASP A 1 111 ? 24.798 5.867 -24.748 1.00 56.66 111 ASP A C 1
ATOM 862 O O . ASP A 1 111 ? 24.587 6.983 -25.217 1.00 56.66 111 ASP A O 1
ATOM 866 N N . TYR A 1 112 ? 24.824 5.673 -23.426 1.00 55.47 112 TYR A N 1
ATOM 867 C CA . TYR A 1 112 ? 24.752 6.802 -22.505 1.00 55.47 112 TYR A CA 1
ATOM 868 C C . TYR A 1 112 ? 26.167 7.337 -22.285 1.00 55.47 112 TYR A C 1
ATOM 870 O O . TYR A 1 112 ? 26.942 6.738 -21.537 1.00 55.47 112 TYR A O 1
ATOM 878 N N . ASN A 1 113 ? 26.484 8.478 -22.906 1.00 53.28 113 ASN A N 1
ATOM 879 C CA . ASN A 1 113 ? 27.632 9.327 -22.563 1.00 53.28 113 ASN A CA 1
ATOM 880 C C . ASN A 1 113 ? 27.430 9.926 -21.157 1.00 53.28 113 ASN A C 1
ATOM 882 O O . ASN A 1 113 ? 27.312 11.136 -20.985 1.00 53.28 113 ASN A O 1
ATOM 886 N N . LEU A 1 114 ? 27.292 9.066 -20.148 1.00 59.25 114 LEU A N 1
ATOM 887 C CA . LEU A 1 114 ? 27.132 9.467 -18.762 1.00 59.25 114 LEU A CA 1
ATOM 888 C C . LEU A 1 114 ? 28.509 9.932 -18.266 1.00 59.25 114 LEU A C 1
ATOM 890 O O . LEU A 1 114 ? 29.462 9.151 -18.367 1.00 59.25 114 LEU A O 1
ATOM 894 N N . PRO A 1 115 ? 28.645 11.161 -17.741 1.00 56.06 115 PRO A N 1
ATOM 895 C CA . PRO A 1 115 ? 29.921 11.650 -17.236 1.00 56.06 115 PRO A CA 1
ATOM 896 C C . PRO A 1 115 ? 30.459 10.680 -16.176 1.00 56.06 115 PRO A C 1
ATOM 898 O O . PRO A 1 115 ? 29.775 10.329 -15.214 1.00 56.06 115 PRO A O 1
ATOM 901 N N . SER A 1 116 ? 31.690 10.205 -16.369 1.00 57.19 116 SER A N 1
ATOM 902 C CA . SER A 1 116 ? 32.329 9.159 -15.557 1.00 57.19 116 SER A CA 1
ATOM 903 C C . SER A 1 116 ? 32.686 9.597 -14.127 1.00 57.19 116 SER A C 1
ATOM 905 O O . SER A 1 116 ? 33.431 8.904 -13.444 1.00 57.19 116 SER A O 1
ATOM 907 N N . THR A 1 117 ? 32.197 10.750 -13.670 1.00 55.16 117 THR A N 1
ATOM 908 C CA . THR A 1 117 ? 32.664 11.452 -12.466 1.00 55.16 117 THR A CA 1
ATOM 909 C C . THR A 1 117 ? 31.805 11.217 -11.219 1.00 55.16 117 THR A C 1
ATOM 911 O O . THR A 1 117 ? 32.127 11.723 -10.147 1.00 55.16 117 THR A O 1
ATOM 914 N N . GLY A 1 118 ? 30.733 10.423 -11.303 1.00 58.31 118 GLY A N 1
ATOM 915 C CA . GLY A 1 118 ? 29.875 10.122 -10.153 1.00 58.31 118 GLY A CA 1
ATOM 916 C C . GLY A 1 118 ? 30.523 9.160 -9.147 1.00 58.31 118 GLY A C 1
ATOM 917 O O . GLY A 1 118 ? 30.448 7.944 -9.326 1.00 58.31 118 GLY A O 1
ATOM 918 N N . LEU A 1 119 ? 31.077 9.696 -8.052 1.00 61.62 119 LEU A N 1
ATOM 919 C CA . LEU A 1 119 ? 31.719 8.964 -6.940 1.00 61.62 119 LEU A CA 1
ATOM 920 C C . LEU A 1 119 ? 30.843 7.847 -6.322 1.00 61.62 119 LEU A C 1
ATOM 922 O O . LEU A 1 119 ? 31.354 6.888 -5.753 1.00 61.62 119 LEU A O 1
ATOM 926 N N . LEU A 1 120 ? 29.516 7.943 -6.451 1.00 59.81 120 LEU A N 1
ATOM 927 C CA . LEU A 1 120 ? 28.555 6.989 -5.881 1.00 59.81 120 LEU A CA 1
ATOM 928 C C . LEU A 1 120 ? 28.259 5.782 -6.781 1.00 59.81 120 LEU A C 1
ATOM 930 O O . LEU A 1 120 ? 27.724 4.779 -6.306 1.00 59.81 120 LEU A O 1
ATOM 934 N N . ARG A 1 121 ? 28.630 5.833 -8.066 1.00 59.06 121 ARG A N 1
ATOM 935 C CA . ARG A 1 121 ? 28.433 4.718 -8.999 1.00 59.06 121 ARG A CA 1
ATOM 936 C C . ARG A 1 121 ? 29.242 3.468 -8.632 1.00 59.06 121 ARG A C 1
ATOM 938 O O . ARG A 1 121 ? 28.649 2.396 -8.679 1.00 59.06 121 ARG A O 1
ATOM 945 N N . PRO A 1 122 ? 30.530 3.545 -8.238 1.00 61.97 122 PRO A N 1
ATOM 946 C CA . PRO A 1 122 ? 31.243 2.368 -7.749 1.00 61.97 122 PRO A CA 1
ATOM 947 C C . PRO A 1 122 ? 30.703 1.861 -6.408 1.00 61.97 122 PRO A C 1
ATOM 949 O O . PRO A 1 122 ? 30.853 0.683 -6.139 1.00 61.97 122 PRO A O 1
ATOM 952 N N . LEU A 1 123 ? 30.039 2.696 -5.601 1.00 63.06 123 LEU A N 1
ATOM 953 C CA . LEU A 1 123 ? 29.554 2.338 -4.260 1.00 63.06 123 LEU A CA 1
ATOM 954 C C . LEU A 1 123 ? 28.188 1.626 -4.296 1.00 63.06 123 LEU A C 1
ATOM 956 O O . LEU A 1 123 ? 28.004 0.578 -3.686 1.00 63.06 123 LEU A O 1
ATOM 960 N N . LEU A 1 124 ? 27.235 2.141 -5.081 1.00 58.03 124 LEU A N 1
ATOM 961 C CA . LEU A 1 124 ? 26.017 1.392 -5.436 1.00 58.03 124 LEU A CA 1
ATOM 962 C C . LEU A 1 124 ? 26.361 0.187 -6.310 1.00 58.03 124 LEU A C 1
ATOM 964 O O . LEU A 1 124 ? 25.763 -0.878 -6.168 1.00 58.03 124 LEU A O 1
ATOM 968 N N . GLY A 1 125 ? 27.365 0.386 -7.169 1.00 59.34 125 GLY A N 1
ATOM 969 C CA . GLY A 1 125 ? 28.085 -0.637 -7.897 1.00 59.34 125 GLY A CA 1
ATOM 970 C C . GLY A 1 125 ? 28.437 -1.773 -6.967 1.00 59.34 125 GLY A C 1
ATOM 971 O O . GLY A 1 125 ? 27.826 -2.795 -7.131 1.00 59.34 125 GLY A O 1
ATOM 972 N N . THR A 1 126 ? 29.302 -1.621 -5.969 1.00 62.66 126 THR A N 1
ATOM 973 C CA . THR A 1 126 ? 29.752 -2.715 -5.088 1.00 62.66 126 THR A CA 1
ATOM 974 C C . THR A 1 126 ? 28.621 -3.400 -4.323 1.00 62.66 126 THR A C 1
ATOM 976 O O . THR A 1 126 ? 28.547 -4.626 -4.353 1.00 62.66 126 THR A O 1
ATOM 979 N N . ILE A 1 127 ? 27.691 -2.643 -3.725 1.00 64.81 127 ILE A N 1
ATOM 980 C CA . ILE A 1 127 ? 26.580 -3.217 -2.936 1.00 64.81 127 ILE A CA 1
ATOM 981 C C . ILE A 1 127 ? 25.707 -4.144 -3.791 1.00 64.81 127 ILE A C 1
ATOM 983 O O . ILE A 1 127 ? 25.367 -5.251 -3.374 1.00 64.81 127 ILE A O 1
ATOM 987 N N . PHE A 1 128 ? 25.355 -3.712 -5.004 1.00 58.50 128 PHE A N 1
ATOM 988 C CA . PHE A 1 128 ? 24.568 -4.540 -5.917 1.00 58.50 128 PHE A CA 1
ATOM 989 C C . PHE A 1 128 ? 25.439 -5.444 -6.789 1.00 58.50 128 PHE A C 1
ATOM 991 O O . PHE A 1 128 ? 24.959 -6.468 -7.257 1.00 58.50 128 PHE A O 1
ATOM 998 N N . SER A 1 129 ? 26.710 -5.112 -6.992 1.00 59.22 129 SER A N 1
ATOM 999 C CA . SER A 1 129 ? 27.677 -5.816 -7.838 1.00 59.22 129 SER A CA 1
ATOM 1000 C C . SER A 1 129 ? 28.005 -7.148 -7.240 1.00 59.22 129 SER A C 1
ATOM 1002 O O . SER A 1 129 ? 28.161 -8.066 -8.013 1.00 59.22 129 SER A O 1
ATOM 1004 N N . ASP A 1 130 ? 28.070 -7.337 -5.930 1.00 61.28 130 ASP A N 1
ATOM 1005 C CA . ASP A 1 130 ? 28.354 -8.685 -5.421 1.00 61.28 130 ASP A CA 1
ATOM 1006 C C . ASP A 1 130 ? 27.195 -9.645 -5.748 1.00 61.28 130 ASP A C 1
ATOM 1008 O O . ASP A 1 130 ? 27.405 -10.754 -6.239 1.00 61.28 130 ASP A O 1
ATOM 1012 N N . SER A 1 131 ? 25.955 -9.155 -5.662 1.00 59.22 131 SER A N 1
ATOM 1013 C CA . SER A 1 131 ? 24.758 -9.911 -6.066 1.00 59.22 131 SER A CA 1
ATOM 1014 C C . SER A 1 131 ? 24.622 -10.049 -7.591 1.00 59.22 131 SER A C 1
ATOM 1016 O O . SER A 1 131 ? 24.293 -11.116 -8.110 1.00 59.22 131 SER A O 1
ATOM 1018 N N . ILE A 1 132 ? 24.902 -8.983 -8.342 1.00 59.44 132 ILE A N 1
ATOM 1019 C CA . ILE A 1 132 ? 24.818 -8.955 -9.808 1.00 59.44 132 ILE A CA 1
ATOM 1020 C C . ILE A 1 132 ? 25.998 -9.701 -10.431 1.00 59.44 132 ILE A C 1
ATOM 1022 O O . ILE A 1 132 ? 25.828 -10.320 -11.473 1.00 59.44 132 ILE A O 1
ATOM 1026 N N . SER A 1 133 ? 27.178 -9.684 -9.818 1.00 61.22 133 SER A N 1
ATOM 1027 C CA . SER A 1 133 ? 28.384 -10.376 -10.276 1.00 61.22 133 SER A CA 1
ATOM 1028 C C . SER A 1 133 ? 28.280 -11.867 -10.033 1.00 61.22 133 SER A C 1
ATOM 1030 O O . SER A 1 133 ? 28.747 -12.606 -10.887 1.00 61.22 133 SER A O 1
ATOM 1032 N N . PHE A 1 134 ? 27.587 -12.319 -8.983 1.00 64.44 134 PHE A N 1
ATOM 1033 C CA . PHE A 1 134 ? 27.186 -13.720 -8.845 1.00 64.44 134 PHE A CA 1
ATOM 1034 C C . PHE A 1 134 ? 26.269 -14.153 -10.005 1.00 64.44 134 PHE A C 1
ATOM 1036 O O . PHE A 1 134 ? 26.516 -15.168 -10.663 1.00 64.44 134 PHE A O 1
ATOM 1043 N N . ILE A 1 135 ? 25.273 -13.323 -10.345 1.00 59.53 135 ILE A N 1
ATOM 1044 C CA . ILE A 1 135 ? 24.383 -13.541 -11.502 1.00 59.53 135 ILE A CA 1
ATOM 1045 C C . ILE A 1 135 ? 25.128 -13.382 -12.842 1.00 59.53 135 ILE A C 1
ATOM 1047 O O . ILE A 1 135 ? 24.733 -13.979 -13.836 1.00 59.53 135 ILE A O 1
ATOM 1051 N N . ALA A 1 136 ? 26.192 -12.579 -12.909 1.00 60.19 136 ALA A N 1
ATOM 1052 C CA . ALA A 1 136 ? 26.957 -12.320 -14.130 1.00 60.19 136 ALA A CA 1
ATOM 1053 C C . ALA A 1 136 ? 28.102 -13.323 -14.344 1.00 60.19 136 ALA A C 1
ATOM 1055 O O . ALA A 1 136 ? 28.421 -13.626 -15.492 1.00 60.19 136 ALA A O 1
ATOM 1056 N N . HIS A 1 137 ? 28.700 -13.872 -13.282 1.00 64.56 137 HIS A N 1
ATOM 1057 C CA . HIS A 1 137 ? 29.709 -14.935 -13.366 1.00 64.56 137 HIS A CA 1
ATOM 1058 C C . HIS A 1 137 ? 29.085 -16.259 -13.786 1.00 64.56 137 HIS A C 1
ATOM 1060 O O . HIS A 1 137 ? 29.661 -16.951 -14.617 1.00 64.56 137 HIS A O 1
ATOM 1066 N N . THR A 1 138 ? 27.865 -16.552 -13.332 1.00 60.12 138 THR A N 1
ATOM 1067 C CA . THR A 1 138 ? 27.054 -17.665 -13.861 1.00 60.12 138 THR A CA 1
ATOM 1068 C C . THR A 1 138 ? 26.610 -17.453 -15.320 1.00 60.12 138 THR A C 1
ATOM 1070 O O . THR A 1 138 ? 26.004 -18.337 -15.918 1.00 60.12 138 THR A O 1
ATOM 1073 N N . ARG A 1 139 ? 26.923 -16.296 -15.926 1.00 54.94 139 ARG A N 1
ATOM 1074 C CA . ARG A 1 139 ? 26.416 -15.852 -17.235 1.00 54.94 139 ARG A CA 1
ATOM 1075 C C . ARG A 1 139 ? 27.453 -15.755 -18.345 1.00 54.94 139 ARG A C 1
ATOM 1077 O O . ARG A 1 139 ? 27.059 -15.436 -19.465 1.00 54.94 139 ARG A O 1
ATOM 1084 N N . LYS A 1 140 ? 28.745 -15.954 -18.063 1.00 53.38 140 LYS A N 1
ATOM 1085 C CA . LYS A 1 140 ? 29.809 -15.700 -19.053 1.00 53.38 140 LYS A CA 1
ATOM 1086 C C . LYS A 1 140 ? 29.701 -16.565 -20.319 1.00 53.38 140 LYS A C 1
ATOM 1088 O O . LYS A 1 140 ? 30.171 -16.105 -21.351 1.00 53.38 140 LYS A O 1
ATOM 1093 N N . ASP A 1 141 ? 28.956 -17.674 -20.278 1.00 59.19 141 ASP A N 1
ATOM 1094 C CA . ASP A 1 141 ? 28.751 -18.565 -21.432 1.00 59.19 141 ASP A CA 1
ATOM 1095 C C . ASP A 1 141 ? 27.288 -18.694 -21.905 1.00 59.19 141 ASP A C 1
ATOM 1097 O O . ASP A 1 141 ? 26.987 -19.506 -22.780 1.00 59.19 141 ASP A O 1
ATOM 1101 N N . HIS A 1 142 ? 26.344 -17.910 -21.363 1.00 57.59 142 HIS A N 1
ATOM 1102 C CA . HIS A 1 142 ? 24.924 -18.106 -21.676 1.00 57.59 142 HIS A CA 1
ATOM 1103 C C . HIS A 1 142 ? 24.397 -17.237 -22.828 1.00 57.59 142 HIS A C 1
ATOM 1105 O O . HIS A 1 142 ? 24.402 -16.006 -22.779 1.00 57.59 142 HIS A O 1
ATOM 1111 N N . ASP A 1 143 ? 23.879 -17.965 -23.820 1.00 72.44 143 ASP A N 1
ATOM 1112 C CA . ASP A 1 143 ? 22.996 -17.624 -24.938 1.00 72.44 143 ASP A CA 1
ATOM 1113 C C . ASP A 1 143 ? 22.305 -16.234 -24.856 1.00 72.44 143 ASP A C 1
ATOM 1115 O O . ASP A 1 143 ? 21.713 -15.898 -23.817 1.00 72.44 143 ASP A O 1
ATOM 1119 N N . PRO A 1 144 ? 22.296 -15.425 -25.944 1.00 82.31 144 PRO A N 1
ATOM 1120 C CA . PRO A 1 144 ? 21.529 -14.172 -26.043 1.00 82.31 144 PRO A CA 1
ATOM 1121 C C . PRO A 1 144 ? 20.076 -14.268 -25.545 1.00 82.31 144 PRO A C 1
ATOM 1123 O O . PRO A 1 144 ? 19.508 -13.255 -25.110 1.00 82.31 144 PRO A O 1
ATOM 1126 N N . PHE A 1 145 ? 19.492 -15.469 -25.540 1.00 83.81 145 PHE A N 1
ATOM 1127 C CA . PHE A 1 145 ? 18.218 -15.775 -24.900 1.00 83.81 145 PHE A CA 1
ATOM 1128 C C . PHE A 1 145 ? 18.125 -15.314 -23.430 1.00 83.81 145 PHE A C 1
ATOM 1130 O O . PHE A 1 145 ? 17.223 -14.544 -23.084 1.00 83.81 145 PHE A O 1
ATOM 1137 N N . TRP A 1 146 ? 19.067 -15.690 -22.558 1.00 80.75 146 TRP A N 1
ATOM 1138 C CA . TRP A 1 146 ? 18.981 -15.402 -21.113 1.00 80.75 146 TRP A CA 1
ATOM 1139 C C . TRP A 1 146 ? 19.078 -13.913 -20.787 1.00 80.75 146 TRP A C 1
ATOM 1141 O O . TRP A 1 146 ? 18.452 -13.424 -19.841 1.00 80.75 146 TRP A O 1
ATOM 1151 N N . LYS A 1 147 ? 19.824 -13.158 -21.598 1.00 82.19 147 LYS A N 1
ATOM 1152 C CA . LYS A 1 147 ? 19.886 -11.696 -21.492 1.00 82.19 147 LYS A CA 1
ATOM 1153 C C . LYS A 1 147 ? 18.531 -11.060 -21.811 1.00 82.19 147 LYS A C 1
ATOM 1155 O O . LYS A 1 147 ? 18.119 -10.126 -21.120 1.00 82.19 147 LYS A O 1
ATOM 1160 N N . LYS A 1 148 ? 17.834 -11.571 -22.832 1.00 86.00 148 LYS A N 1
ATOM 1161 C CA . LYS A 1 148 ? 16.488 -11.117 -23.208 1.00 86.00 148 LYS A CA 1
ATOM 1162 C C . LYS A 1 148 ? 15.470 -11.451 -22.117 1.00 86.00 148 LYS A C 1
ATOM 1164 O O . LYS A 1 148 ? 14.717 -10.562 -21.721 1.00 86.00 148 LYS A O 1
ATOM 1169 N N . VAL A 1 149 ? 15.504 -12.678 -21.590 1.00 82.56 149 VAL A N 1
ATOM 1170 C CA . VAL A 1 149 ? 14.634 -13.118 -20.485 1.00 82.56 149 VAL A CA 1
ATOM 1171 C C . VAL A 1 149 ? 14.825 -12.228 -19.261 1.00 82.56 149 VAL A C 1
ATOM 1173 O O . VAL A 1 149 ? 13.862 -11.649 -18.773 1.00 82.56 149 VAL A O 1
ATOM 1176 N N . TRP A 1 150 ? 16.064 -12.019 -18.813 1.00 83.56 150 TRP A N 1
ATOM 1177 C CA . TRP A 1 150 ? 16.341 -11.169 -17.651 1.00 83.56 150 TRP A CA 1
ATOM 1178 C C . TRP A 1 150 ? 15.888 -9.729 -17.831 1.00 83.56 150 TRP A C 1
ATOM 1180 O O . TRP A 1 150 ? 15.282 -9.159 -16.929 1.00 83.56 150 TRP A O 1
ATOM 1190 N N . LYS A 1 151 ? 16.145 -9.141 -19.004 1.00 86.94 151 LYS A N 1
ATOM 1191 C CA . LYS A 1 151 ? 15.665 -7.792 -19.303 1.00 86.94 151 LYS A CA 1
ATOM 1192 C C . LYS A 1 151 ? 14.142 -7.715 -19.179 1.00 86.94 151 LYS A C 1
ATOM 1194 O O . LYS A 1 151 ? 13.639 -6.756 -18.605 1.00 86.94 151 LYS A O 1
ATOM 1199 N N . SER A 1 152 ? 13.432 -8.730 -19.676 1.00 85.75 152 SER A N 1
ATOM 1200 C CA . SER A 1 152 ? 11.975 -8.826 -19.556 1.00 85.75 152 SER A CA 1
ATOM 1201 C C . SER A 1 152 ? 11.524 -8.963 -18.101 1.00 85.75 152 SER A C 1
ATOM 1203 O O . SER A 1 152 ? 10.583 -8.288 -17.697 1.00 85.75 152 SER A O 1
ATOM 1205 N N . VAL A 1 153 ? 12.207 -9.792 -17.303 1.00 81.94 153 VAL A N 1
ATOM 1206 C CA . VAL A 1 153 ? 11.902 -9.992 -15.876 1.00 81.94 153 VAL A CA 1
ATOM 1207 C C . VAL A 1 153 ? 12.113 -8.706 -15.083 1.00 81.94 153 VAL A C 1
ATOM 1209 O O . VAL A 1 153 ? 11.224 -8.299 -14.345 1.00 81.94 153 VAL A O 1
ATOM 1212 N N . VAL A 1 154 ? 13.252 -8.030 -15.260 1.00 85.00 154 VAL A N 1
ATOM 1213 C CA . VAL A 1 154 ? 13.546 -6.760 -14.578 1.00 85.00 154 VAL A CA 1
ATOM 1214 C C . VAL A 1 154 ? 12.555 -5.676 -14.985 1.00 85.00 154 VAL A C 1
ATOM 1216 O O . VAL A 1 154 ? 12.095 -4.924 -14.132 1.00 85.00 154 VAL A O 1
ATOM 1219 N N . GLN A 1 155 ? 12.205 -5.597 -16.271 1.00 87.88 155 GLN A N 1
ATOM 1220 C CA . GLN A 1 155 ? 11.214 -4.640 -16.752 1.00 87.88 155 GLN A CA 1
ATOM 1221 C C . GLN A 1 155 ? 9.842 -4.900 -16.120 1.00 87.88 155 GLN A C 1
ATOM 1223 O O . GLN A 1 155 ? 9.256 -3.975 -15.569 1.00 87.88 155 GLN A O 1
ATOM 1228 N N . TYR A 1 156 ? 9.387 -6.155 -16.109 1.00 82.31 156 TYR A N 1
ATOM 1229 C CA . TYR A 1 156 ? 8.145 -6.539 -15.444 1.00 82.31 156 TYR A CA 1
ATOM 1230 C C . TYR A 1 156 ? 8.182 -6.221 -13.944 1.00 82.31 156 TYR A C 1
ATOM 1232 O O . TYR A 1 156 ? 7.258 -5.602 -13.429 1.00 82.31 156 TYR A O 1
ATOM 1240 N N . LEU A 1 157 ? 9.263 -6.575 -13.244 1.00 81.69 157 LEU A N 1
ATOM 1241 C CA . LEU A 1 157 ? 9.413 -6.311 -11.813 1.00 81.69 157 LEU A CA 1
ATOM 1242 C C . LEU A 1 157 ? 9.387 -4.808 -11.500 1.00 81.69 157 LEU A C 1
ATOM 1244 O O . LEU A 1 157 ? 8.737 -4.399 -10.539 1.00 81.69 157 LEU A O 1
ATOM 1248 N N . ALA A 1 158 ? 10.062 -3.990 -12.310 1.00 86.75 158 ALA A N 1
ATOM 1249 C CA . ALA A 1 158 ? 10.072 -2.537 -12.169 1.00 86.75 158 ALA A CA 1
ATOM 1250 C C . ALA A 1 158 ? 8.664 -1.946 -12.330 1.00 86.75 158 ALA A C 1
ATOM 1252 O O . ALA A 1 158 ? 8.225 -1.163 -11.486 1.00 86.75 158 ALA A O 1
ATOM 1253 N N . ASP A 1 159 ? 7.946 -2.375 -13.370 1.00 83.31 159 ASP A N 1
ATOM 1254 C CA . ASP A 1 159 ? 6.593 -1.904 -13.663 1.00 83.31 159 ASP A CA 1
ATOM 1255 C C . ASP A 1 159 ? 5.607 -2.344 -12.556 1.00 83.31 159 ASP A C 1
ATOM 1257 O O . ASP A 1 159 ? 4.828 -1.530 -12.055 1.00 83.31 159 ASP A O 1
ATOM 1261 N N . GLN A 1 160 ? 5.692 -3.599 -12.088 1.00 84.38 160 GLN A N 1
ATOM 1262 C CA . GLN A 1 160 ? 4.854 -4.111 -10.994 1.00 84.38 160 GLN A CA 1
ATOM 1263 C C . GLN A 1 160 ? 5.159 -3.445 -9.649 1.00 84.38 160 GLN A C 1
ATOM 1265 O O . GLN A 1 160 ? 4.237 -3.154 -8.893 1.00 84.38 160 GLN A O 1
ATOM 1270 N N . THR A 1 161 ? 6.429 -3.169 -9.342 1.00 83.31 161 THR A N 1
ATOM 1271 C CA . THR A 1 161 ? 6.812 -2.509 -8.082 1.00 83.31 161 THR A CA 1
ATOM 1272 C C . THR A 1 161 ? 6.290 -1.076 -8.036 1.00 83.31 161 THR A C 1
ATOM 1274 O O . THR A 1 161 ? 5.741 -0.657 -7.018 1.00 83.31 161 THR A O 1
ATOM 1277 N N . ALA A 1 162 ? 6.395 -0.337 -9.146 1.00 86.19 162 ALA A N 1
ATOM 1278 C CA . ALA A 1 162 ? 5.844 1.013 -9.256 1.00 86.19 162 ALA A CA 1
ATOM 1279 C C . ALA A 1 162 ? 4.312 1.027 -9.119 1.00 86.19 162 ALA A C 1
ATOM 1281 O O . ALA A 1 162 ? 3.754 1.862 -8.397 1.00 86.19 162 ALA A O 1
ATOM 1282 N N . LEU A 1 163 ? 3.628 0.068 -9.754 1.00 84.81 163 LEU A N 1
ATOM 1283 C CA . LEU A 1 163 ? 2.183 -0.095 -9.613 1.00 84.81 163 LEU A CA 1
ATOM 1284 C C . LEU A 1 163 ? 1.796 -0.436 -8.168 1.00 84.81 163 LEU A C 1
ATOM 1286 O O . LEU A 1 163 ? 0.907 0.199 -7.604 1.00 84.81 163 LEU A O 1
ATOM 1290 N N . LEU A 1 164 ? 2.489 -1.393 -7.549 1.00 84.25 164 LEU A N 1
ATOM 1291 C CA . LEU A 1 164 ? 2.236 -1.829 -6.178 1.00 84.25 164 LEU A CA 1
ATOM 1292 C C . LEU A 1 164 ? 2.446 -0.688 -5.177 1.00 84.25 164 LEU A C 1
ATOM 1294 O O . LEU A 1 164 ? 1.584 -0.464 -4.332 1.00 84.25 164 LEU A O 1
ATOM 1298 N N . ALA A 1 165 ? 3.535 0.076 -5.304 1.00 87.69 165 ALA A N 1
ATOM 1299 C CA . ALA A 1 165 ? 3.791 1.245 -4.464 1.00 87.69 165 ALA A CA 1
ATOM 1300 C C . ALA A 1 165 ? 2.678 2.297 -4.601 1.00 87.69 165 ALA A C 1
ATOM 1302 O O . ALA A 1 165 ? 2.238 2.868 -3.599 1.00 87.69 165 ALA A O 1
ATOM 1303 N N . SER A 1 166 ? 2.164 2.500 -5.819 1.00 85.38 166 SER A N 1
ATOM 1304 C CA . SER A 1 166 ? 1.046 3.415 -6.083 1.00 85.38 166 SER A CA 1
ATOM 1305 C C . SER A 1 166 ? -0.258 2.927 -5.441 1.00 85.38 166 SER A C 1
ATOM 1307 O O . SER A 1 166 ? -0.955 3.704 -4.788 1.00 85.38 166 SER A O 1
ATOM 1309 N N . VAL A 1 167 ? -0.572 1.633 -5.571 1.00 82.75 167 VAL A N 1
ATOM 1310 C CA . VAL A 1 167 ? -1.765 1.010 -4.975 1.00 82.75 167 VAL A CA 1
ATOM 1311 C C . VAL A 1 167 ? -1.700 1.032 -3.450 1.00 82.75 167 VAL A C 1
ATOM 1313 O O . VAL A 1 167 ? -2.683 1.401 -2.814 1.00 82.75 167 VAL A O 1
ATOM 1316 N N . ILE A 1 168 ? -0.556 0.687 -2.855 1.00 87.94 168 ILE A N 1
ATOM 1317 C CA . ILE A 1 168 ? -0.348 0.742 -1.401 1.00 87.94 168 ILE A CA 1
ATOM 1318 C C . ILE A 1 168 ? -0.529 2.172 -0.899 1.00 87.94 168 ILE A C 1
ATOM 1320 O O . ILE A 1 168 ? -1.289 2.392 0.038 1.00 87.94 168 ILE A O 1
ATOM 1324 N N . SER A 1 169 ? 0.107 3.147 -1.553 1.00 85.81 169 SER A N 1
ATOM 1325 C CA . SER A 1 169 ? -0.017 4.561 -1.179 1.00 85.81 169 SER A CA 1
ATOM 1326 C C . SER A 1 169 ? -1.466 5.053 -1.257 1.00 85.81 169 SER A C 1
ATOM 1328 O O . SER A 1 169 ? -1.909 5.818 -0.404 1.00 85.81 169 SER A O 1
ATOM 1330 N N . PHE A 1 170 ? -2.234 4.581 -2.244 1.00 83.50 170 PHE A N 1
ATOM 1331 C CA . PHE A 1 170 ? -3.663 4.873 -2.357 1.00 83.50 170 PHE A CA 1
ATOM 1332 C C . PHE A 1 170 ? -4.490 4.194 -1.253 1.00 83.50 170 PHE A C 1
ATOM 1334 O O . PHE A 1 170 ? -5.316 4.840 -0.605 1.00 83.50 170 PHE A O 1
ATOM 1341 N N . LEU A 1 171 ? -4.259 2.902 -1.003 1.00 85.06 171 LEU A N 1
ATOM 1342 C CA . LEU A 1 171 ? -4.948 2.128 0.035 1.00 85.06 171 LEU A CA 1
ATOM 1343 C C . LEU A 1 171 ? -4.640 2.633 1.448 1.00 85.06 171 LEU A C 1
ATOM 1345 O O . LEU A 1 171 ? -5.501 2.551 2.326 1.00 85.06 171 LEU A O 1
ATOM 1349 N N . ASP A 1 172 ? -3.453 3.200 1.664 1.00 89.00 172 ASP A N 1
ATOM 1350 C CA . ASP A 1 172 ? -3.045 3.766 2.946 1.00 89.00 172 ASP A CA 1
ATOM 1351 C C . ASP A 1 172 ? -4.005 4.858 3.424 1.00 89.00 172 ASP A C 1
ATOM 1353 O O . ASP A 1 172 ? -4.322 4.930 4.613 1.00 89.00 172 ASP A O 1
ATOM 1357 N N . VAL A 1 173 ? -4.574 5.635 2.496 1.00 83.38 173 VAL A N 1
ATOM 1358 C CA . VAL A 1 173 ? -5.592 6.648 2.801 1.00 83.38 173 VAL A CA 1
ATOM 1359 C C . VAL A 1 173 ? -6.832 6.005 3.430 1.00 83.38 173 VAL A C 1
ATOM 1361 O O . VAL A 1 173 ? -7.343 6.493 4.444 1.00 83.38 173 VAL A O 1
ATOM 1364 N N . PHE A 1 174 ? -7.295 4.879 2.882 1.00 81.06 174 PHE A N 1
ATOM 1365 C CA . PHE A 1 174 ? -8.453 4.148 3.403 1.00 81.06 174 PHE A CA 1
ATOM 1366 C C . PHE A 1 174 ? -8.134 3.453 4.724 1.00 81.06 174 PHE A C 1
ATOM 1368 O O . PHE A 1 174 ? -8.910 3.542 5.674 1.00 81.06 174 PHE A O 1
ATOM 1375 N N . ILE A 1 175 ? -6.979 2.804 4.840 1.00 84.94 175 ILE A N 1
ATOM 1376 C CA . ILE A 1 175 ? -6.607 2.099 6.074 1.00 84.94 175 ILE A CA 1
ATOM 1377 C C . ILE A 1 175 ? -6.373 3.091 7.215 1.00 84.94 175 ILE A C 1
ATOM 1379 O O . ILE A 1 175 ? -6.877 2.897 8.327 1.00 84.94 175 ILE A O 1
ATOM 1383 N N . THR A 1 176 ? -5.734 4.224 6.936 1.00 84.06 176 THR A N 1
ATOM 1384 C CA . THR A 1 176 ? -5.616 5.339 7.883 1.00 84.06 176 THR A CA 1
ATOM 1385 C C . THR A 1 176 ? -6.986 5.914 8.247 1.00 84.06 176 THR A C 1
ATOM 1387 O O . THR A 1 176 ? -7.182 6.359 9.385 1.00 84.06 176 THR A O 1
ATOM 1390 N N . PHE A 1 177 ? -7.964 5.865 7.334 1.00 82.12 177 PHE A N 1
ATOM 1391 C CA . PHE A 1 177 ? -9.348 6.243 7.606 1.00 82.12 177 PHE A CA 1
ATOM 1392 C C . PHE A 1 177 ? -10.065 5.260 8.554 1.00 82.12 177 PHE A C 1
ATOM 1394 O O . PHE A 1 177 ? -10.744 5.679 9.498 1.00 82.12 177 PHE A O 1
ATOM 1401 N N . PHE A 1 178 ? -9.875 3.957 8.392 1.00 83.50 178 PHE A N 1
ATOM 1402 C CA . PHE A 1 178 ? -10.486 2.970 9.290 1.00 83.50 178 PHE A CA 1
ATOM 1403 C C . PHE A 1 178 ? -9.727 2.792 10.615 1.00 83.50 178 PHE A C 1
ATOM 1405 O O . PHE A 1 178 ? -10.283 2.265 11.578 1.00 83.50 178 PHE A O 1
ATOM 1412 N N . THR A 1 179 ? -8.495 3.294 10.723 1.00 86.06 179 THR A N 1
ATOM 1413 C CA . THR A 1 179 ? -7.696 3.219 11.957 1.00 86.06 179 THR A CA 1
ATOM 1414 C C . THR A 1 179 ? -8.083 4.316 12.953 1.00 86.06 179 THR A C 1
ATOM 1416 O O . THR A 1 179 ? -7.872 5.505 12.696 1.00 86.06 179 THR A O 1
ATOM 1419 N N . GLY A 1 180 ? -8.646 3.935 14.103 1.00 87.69 180 GLY A N 1
ATOM 1420 C CA . GLY A 1 180 ? -9.034 4.866 15.170 1.00 87.69 180 GLY A CA 1
ATOM 1421 C C . GLY A 1 180 ? -7.848 5.413 15.977 1.00 87.69 180 GLY A C 1
ATOM 1422 O O . GLY A 1 180 ? -6.730 4.906 15.899 1.00 87.69 180 GLY A O 1
ATOM 1423 N N . GLU A 1 181 ? -8.096 6.446 16.783 1.00 89.25 181 GLU A N 1
ATOM 1424 C CA . GLU A 1 181 ? -7.162 6.937 17.807 1.00 89.25 181 GLU A CA 1
ATOM 1425 C C . GLU A 1 181 ? -7.569 6.401 19.178 1.00 89.25 181 GLU A C 1
ATOM 1427 O O . GLU A 1 181 ? -8.749 6.414 19.541 1.00 89.25 181 GLU A O 1
ATOM 1432 N N . LEU A 1 182 ? -6.592 5.920 19.946 1.00 88.31 182 LEU A N 1
ATOM 1433 C CA . LEU A 1 182 ? -6.804 5.548 21.338 1.00 88.31 182 LEU A CA 1
ATOM 1434 C C . LEU A 1 182 ? -6.659 6.812 22.194 1.00 88.31 182 LEU A C 1
ATOM 1436 O O . LEU A 1 182 ? -5.627 7.473 22.145 1.00 88.31 182 LEU A O 1
ATOM 1440 N N . SER A 1 183 ? -7.692 7.177 22.952 1.00 88.00 183 SER A N 1
ATOM 1441 C CA . SER A 1 183 ? -7.594 8.295 23.895 1.00 88.00 183 SER A CA 1
ATOM 1442 C C . SER A 1 183 ? -6.762 7.872 25.106 1.00 88.00 183 SER A C 1
ATOM 1444 O O . SER A 1 183 ? -7.184 6.979 25.835 1.00 88.00 183 SER A O 1
ATOM 1446 N N . GLU A 1 184 ? -5.626 8.528 25.346 1.00 89.25 184 GLU A N 1
ATOM 1447 C CA . GLU A 1 184 ? -4.707 8.212 26.457 1.00 89.25 184 GLU A CA 1
ATOM 1448 C C . GLU A 1 184 ? -5.398 8.236 27.827 1.00 89.25 184 GLU A C 1
ATOM 1450 O O . GLU A 1 184 ? -5.166 7.372 28.661 1.00 89.25 184 GLU A O 1
ATOM 1455 N N . GLN A 1 185 ? -6.317 9.181 28.032 1.00 90.19 185 GLN A N 1
ATOM 1456 C CA . GLN A 1 185 ? -7.006 9.366 29.312 1.00 90.19 185 GLN A CA 1
ATOM 1457 C C . GLN A 1 185 ? -8.109 8.337 29.579 1.00 90.19 185 GLN A C 1
ATOM 1459 O O . GLN A 1 185 ? -8.434 8.065 30.728 1.00 90.19 185 GLN A O 1
ATOM 1464 N N . THR A 1 186 ? -8.744 7.804 28.531 1.00 86.56 186 THR A N 1
ATOM 1465 C CA . THR A 1 186 ? -9.950 6.966 28.685 1.00 86.56 186 THR A CA 1
ATOM 1466 C C . THR A 1 186 ? -9.771 5.542 28.174 1.00 86.56 186 THR A C 1
ATOM 1468 O O . THR A 1 186 ? -10.638 4.702 28.397 1.00 86.56 186 THR A O 1
ATOM 1471 N N . GLY A 1 187 ? -8.703 5.267 27.419 1.00 83.75 187 GLY A N 1
ATOM 1472 C CA . GLY A 1 187 ? -8.513 4.011 26.690 1.00 83.75 187 GLY A CA 1
ATOM 1473 C C . GLY A 1 187 ? -9.571 3.754 25.607 1.00 83.75 187 GLY A C 1
ATOM 1474 O O . GLY A 1 187 ? -9.580 2.692 24.982 1.00 83.75 187 GLY A O 1
ATOM 1475 N N . VAL A 1 188 ? -10.487 4.699 25.362 1.00 84.31 188 VAL A N 1
ATOM 1476 C CA . VAL A 1 188 ? -11.584 4.525 24.408 1.00 84.31 188 VAL A CA 1
ATOM 1477 C C . VAL A 1 188 ? -11.085 4.824 22.999 1.00 84.31 188 VAL A C 1
ATOM 1479 O O . VAL A 1 188 ? -10.560 5.904 22.726 1.00 84.31 188 VAL A O 1
ATOM 1482 N N . LEU A 1 189 ? -11.306 3.872 22.091 1.00 81.75 189 LEU A N 1
ATOM 1483 C CA . LEU A 1 189 ? -11.068 4.040 20.661 1.00 81.75 189 LEU A CA 1
ATOM 1484 C C . LEU A 1 189 ? -12.084 5.040 20.095 1.00 81.75 189 LEU A C 1
ATOM 1486 O O . LEU A 1 189 ? -13.292 4.787 20.118 1.00 81.75 189 LEU A O 1
ATOM 1490 N N . ARG A 1 190 ? -11.603 6.181 19.604 1.00 82.81 190 ARG A N 1
ATOM 1491 C CA . ARG A 1 190 ? -12.426 7.207 18.958 1.00 82.81 190 ARG A CA 1
ATOM 1492 C C . ARG A 1 190 ? -12.059 7.298 17.473 1.00 82.81 190 ARG A C 1
ATOM 1494 O O . ARG A 1 190 ? -10.876 7.217 17.132 1.00 82.81 190 ARG A O 1
ATOM 1501 N N . PRO A 1 191 ? -13.039 7.459 16.567 1.00 81.12 191 PRO A N 1
ATOM 1502 C CA . PRO A 1 191 ? -12.730 7.764 15.176 1.00 81.12 191 PRO A CA 1
ATOM 1503 C C . PRO A 1 191 ? -11.992 9.104 15.118 1.00 81.12 191 PRO A C 1
ATOM 1505 O O . PRO A 1 191 ? -12.374 10.056 15.806 1.00 81.12 191 PRO A O 1
ATOM 1508 N N . LYS A 1 192 ? -10.938 9.198 14.300 1.00 79.25 192 LYS A N 1
ATOM 1509 C CA . LYS A 1 192 ? -10.286 10.493 14.078 1.00 79.25 192 LYS A CA 1
ATOM 1510 C C . LYS A 1 192 ? -11.281 11.446 13.416 1.00 79.25 192 LYS A C 1
ATOM 1512 O O . LYS A 1 192 ? -12.073 11.038 12.566 1.00 79.25 192 LYS A O 1
ATOM 1517 N N . LYS A 1 193 ? -11.222 12.731 13.770 1.00 79.56 193 LYS A N 1
ATOM 1518 C CA . LYS A 1 193 ? -12.069 13.761 13.149 1.00 79.56 193 LYS A CA 1
ATOM 1519 C C . LYS A 1 193 ? -11.816 13.802 11.634 1.00 79.56 193 LYS A C 1
ATOM 1521 O O . LYS A 1 193 ? -10.670 13.949 11.214 1.00 79.56 193 LYS A O 1
ATOM 1526 N N . PHE A 1 194 ? -12.885 13.722 10.839 1.00 62.19 194 PHE A N 1
ATOM 1527 C CA . PHE A 1 194 ? -12.860 13.657 9.367 1.00 62.19 194 PHE A CA 1
ATOM 1528 C C . PHE A 1 194 ? -11.988 14.761 8.737 1.00 62.19 194 PHE A C 1
ATOM 1530 O O . PHE A 1 194 ? -11.150 14.495 7.882 1.00 62.19 194 PHE A O 1
ATOM 1537 N N . PHE A 1 195 ? -12.092 15.989 9.254 1.00 54.16 195 PHE A N 1
ATOM 1538 C CA . PHE A 1 195 ? -11.348 17.152 8.760 1.00 54.16 195 PHE A CA 1
ATOM 1539 C C . PHE A 1 195 ? -9.860 17.178 9.121 1.00 54.16 195 PHE A C 1
ATOM 1541 O O . PHE A 1 195 ? -9.101 17.852 8.438 1.00 54.16 195 PHE A O 1
ATOM 1548 N N . LYS A 1 196 ? -9.400 16.432 10.137 1.00 56.31 196 LYS A N 1
ATOM 1549 C CA . LYS A 1 196 ? -7.957 16.313 10.433 1.00 56.31 196 LYS A CA 1
ATOM 1550 C C . LYS A 1 196 ? -7.237 15.351 9.483 1.00 56.31 196 LYS A C 1
ATOM 1552 O O . LYS A 1 196 ? -6.016 15.285 9.514 1.00 56.31 196 LYS A O 1
ATOM 1557 N N . ARG A 1 197 ? -7.979 14.597 8.663 1.00 57.12 197 ARG A N 1
ATOM 1558 C CA . ARG A 1 197 ? -7.425 13.565 7.777 1.00 57.12 197 ARG A CA 1
ATOM 1559 C C . ARG A 1 197 ? -7.099 14.029 6.364 1.00 57.12 197 ARG A C 1
ATOM 1561 O O . ARG A 1 197 ? -6.554 13.216 5.637 1.00 57.12 197 ARG A O 1
ATOM 1568 N N . TRP A 1 198 ? -7.407 15.277 5.984 1.00 53.16 198 TRP A N 1
ATOM 1569 C CA . TRP A 1 198 ? -6.934 15.919 4.741 1.00 53.16 198 TRP A CA 1
ATOM 1570 C C . TRP A 1 198 ? -6.876 14.955 3.532 1.00 53.16 198 TRP A C 1
ATOM 1572 O O . TRP A 1 198 ? -5.912 14.946 2.775 1.00 53.16 198 TRP A O 1
ATOM 1582 N N . ILE A 1 199 ? -7.931 14.145 3.342 1.00 56.09 199 ILE A N 1
ATOM 1583 C CA . ILE A 1 199 ? -8.061 13.266 2.169 1.00 56.09 199 ILE A CA 1
ATOM 1584 C C . ILE A 1 199 ? -8.055 14.131 0.913 1.00 56.09 199 ILE A C 1
ATOM 1586 O O . ILE A 1 199 ? -7.394 13.784 -0.054 1.00 56.09 199 ILE A O 1
ATOM 1590 N N . LEU A 1 200 ? -8.713 15.298 0.956 1.00 55.34 200 LEU A N 1
ATOM 1591 C CA . LEU A 1 200 ? -8.705 16.217 -0.173 1.00 55.34 200 LEU A CA 1
ATOM 1592 C C . LEU A 1 200 ? -7.292 16.715 -0.466 1.00 55.34 200 LEU A C 1
ATOM 1594 O O . LEU A 1 200 ? -6.824 16.428 -1.546 1.00 55.34 200 LEU A O 1
ATOM 1598 N N . PRO A 1 201 ? -6.552 17.383 0.430 1.00 55.38 201 PRO A N 1
ATOM 1599 C CA . PRO A 1 201 ? -5.277 17.959 0.019 1.00 55.38 201 PRO A CA 1
ATOM 1600 C C . PRO A 1 201 ? -4.189 16.907 -0.162 1.00 55.38 201 PRO A C 1
ATOM 1602 O O . PRO A 1 201 ? -3.338 17.105 -1.005 1.00 55.38 201 PRO A O 1
ATOM 1605 N N . GLY A 1 202 ? -4.219 15.776 0.551 1.00 61.31 202 GLY A N 1
ATOM 1606 C CA . GLY A 1 202 ? -3.272 14.681 0.329 1.00 61.31 202 GLY A CA 1
ATOM 1607 C C . GLY A 1 202 ? -3.465 14.026 -1.038 1.00 61.31 202 GLY A C 1
ATOM 1608 O O . GLY A 1 202 ? -2.519 13.952 -1.816 1.00 61.31 202 GLY A O 1
ATOM 1609 N N . VAL A 1 203 ? -4.701 13.637 -1.369 1.00 60.88 203 VAL A N 1
ATOM 1610 C CA . VAL A 1 203 ? -5.024 13.035 -2.671 1.00 60.88 203 VAL A CA 1
ATOM 1611 C C . VAL A 1 203 ? -4.928 14.077 -3.784 1.00 60.88 203 VAL A C 1
ATOM 1613 O O . VAL A 1 203 ? -4.387 13.775 -4.834 1.00 60.88 203 VAL A O 1
ATOM 1616 N N . LEU A 1 204 ? -5.372 15.316 -3.564 1.00 58.91 204 LEU A N 1
ATOM 1617 C CA . LEU A 1 204 ? -5.304 16.406 -4.543 1.00 58.91 204 LEU A CA 1
ATOM 1618 C C . LEU A 1 204 ? -3.861 16.872 -4.777 1.00 58.91 204 LEU A C 1
ATOM 1620 O O . LEU A 1 204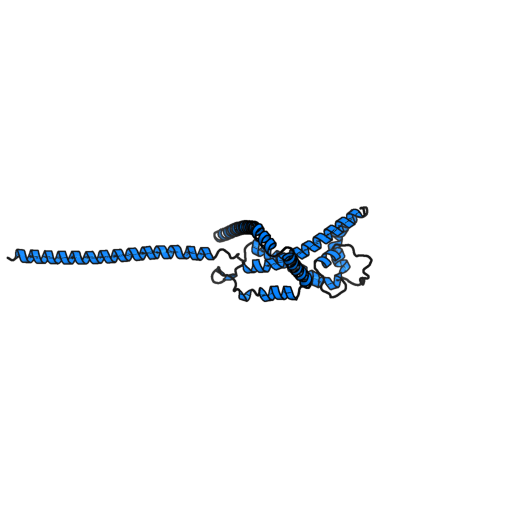 ? -3.512 17.141 -5.915 1.00 58.91 204 LEU A O 1
ATOM 1624 N N . LEU A 1 205 ? -3.000 16.919 -3.755 1.00 61.88 205 LEU A N 1
ATOM 1625 C CA . LEU A 1 205 ? -1.572 17.231 -3.908 1.00 61.88 205 LEU A CA 1
ATOM 1626 C C . LEU A 1 205 ? -0.820 16.059 -4.546 1.00 61.88 205 LEU A C 1
ATOM 1628 O O . LEU A 1 205 ? 0.016 16.285 -5.412 1.00 61.88 205 LEU A O 1
ATOM 1632 N N . GLN A 1 206 ? -1.143 14.811 -4.196 1.00 59.12 206 GLN A N 1
ATOM 1633 C CA . GLN A 1 206 ? -0.624 13.638 -4.909 1.00 59.12 206 GLN A CA 1
ATOM 1634 C C . GLN A 1 206 ? -1.094 13.620 -6.372 1.00 59.12 206 GLN A C 1
ATOM 1636 O O . GLN A 1 206 ? -0.305 13.290 -7.256 1.00 59.12 206 GLN A O 1
ATOM 1641 N N . LEU A 1 207 ? -2.330 14.053 -6.643 1.00 58.91 207 LEU A N 1
ATOM 1642 C CA . LEU A 1 207 ? -2.870 14.252 -7.989 1.00 58.91 207 LEU A CA 1
ATOM 1643 C C . LEU A 1 207 ? -2.157 15.393 -8.734 1.00 58.91 207 LEU A C 1
ATOM 1645 O O . LEU A 1 207 ? -1.943 15.298 -9.938 1.00 58.91 207 LEU A O 1
ATOM 1649 N N . LEU A 1 208 ? -1.783 16.467 -8.033 1.00 56.97 208 LEU A N 1
ATOM 1650 C CA . LEU A 1 208 ? -1.158 17.654 -8.624 1.00 56.97 208 LEU A CA 1
ATOM 1651 C C . LEU A 1 208 ? 0.349 17.470 -8.876 1.00 56.97 208 LEU A C 1
ATOM 1653 O O . LEU A 1 208 ? 0.885 18.017 -9.835 1.00 56.97 208 LEU A O 1
ATOM 1657 N N . VAL A 1 209 ? 1.040 16.725 -8.010 1.00 61.94 209 VAL A N 1
ATOM 1658 C CA . VAL A 1 209 ? 2.511 16.609 -7.997 1.00 61.94 209 VAL A CA 1
ATOM 1659 C C . VAL A 1 209 ? 3.007 15.356 -8.728 1.00 61.94 209 VAL A C 1
ATOM 1661 O O . VAL A 1 209 ? 4.181 15.288 -9.096 1.00 61.94 209 VAL A O 1
ATOM 1664 N N . ASN A 1 210 ? 2.158 14.352 -8.969 1.00 62.72 210 ASN A N 1
ATOM 1665 C CA . ASN A 1 210 ? 2.587 13.127 -9.641 1.00 62.72 210 ASN A CA 1
ATOM 1666 C C . ASN A 1 210 ? 2.444 13.236 -11.176 1.00 62.72 210 ASN A C 1
ATOM 1668 O O . ASN A 1 210 ? 1.324 13.186 -11.677 1.00 62.72 210 ASN A O 1
ATOM 1672 N N . PRO A 1 211 ? 3.537 13.325 -11.962 1.00 58.28 211 PRO A N 1
ATOM 1673 C CA . PRO A 1 211 ? 3.465 13.410 -13.427 1.00 58.28 211 PRO A CA 1
ATOM 1674 C C . PRO A 1 211 ? 2.850 12.160 -14.081 1.00 58.28 211 PRO A C 1
ATOM 1676 O O . PRO A 1 211 ? 2.253 12.271 -15.153 1.00 58.28 211 PRO A O 1
ATOM 1679 N N . ASN A 1 212 ? 2.889 11.005 -13.404 1.00 55.50 212 ASN A N 1
ATOM 1680 C CA . ASN A 1 212 ? 2.204 9.784 -13.844 1.00 55.50 212 ASN A CA 1
ATOM 1681 C C . ASN A 1 212 ? 0.672 9.923 -13.781 1.00 55.50 212 ASN A C 1
ATOM 1683 O O . ASN A 1 212 ? -0.051 9.081 -14.308 1.00 55.50 212 ASN A O 1
ATOM 1687 N N . MET A 1 213 ? 0.144 11.009 -13.200 1.00 57.50 213 MET A N 1
ATOM 1688 C CA . MET A 1 213 ? -1.275 11.332 -13.312 1.00 57.50 213 MET A CA 1
ATOM 1689 C C . MET A 1 213 ? -1.705 11.653 -14.728 1.00 57.50 213 MET A C 1
ATOM 1691 O O . MET A 1 213 ? -2.884 11.512 -15.020 1.00 57.50 213 MET A O 1
ATOM 1695 N N . LYS A 1 214 ? -0.802 12.042 -15.631 1.00 62.03 214 LYS A N 1
ATOM 1696 C CA . LYS A 1 214 ? -1.174 12.159 -17.042 1.00 62.03 214 LYS A CA 1
ATOM 1697 C C . LYS A 1 214 ? -1.541 10.789 -17.619 1.00 62.03 214 LYS A C 1
ATOM 1699 O O . LYS A 1 214 ? -2.504 10.696 -18.375 1.00 62.03 214 LYS A O 1
ATOM 1704 N N . ASP A 1 215 ? -0.848 9.740 -17.183 1.00 70.19 215 ASP A N 1
ATOM 1705 C CA . ASP A 1 215 ? -1.125 8.362 -17.580 1.00 70.19 215 ASP A CA 1
ATOM 1706 C C . ASP A 1 215 ? -2.352 7.815 -16.857 1.00 70.19 215 ASP A C 1
ATOM 1708 O O . ASP A 1 215 ? -3.210 7.227 -17.501 1.00 70.19 215 ASP A O 1
ATOM 1712 N N . VAL A 1 216 ? -2.521 8.082 -15.558 1.00 60.66 216 VAL A N 1
ATOM 1713 C CA . VAL A 1 216 ? -3.739 7.692 -14.822 1.00 60.66 216 VAL A CA 1
ATOM 1714 C C . VAL A 1 216 ? -4.965 8.439 -15.348 1.00 60.66 216 VAL A C 1
ATOM 1716 O O . VAL A 1 216 ? -6.002 7.827 -15.572 1.00 60.66 216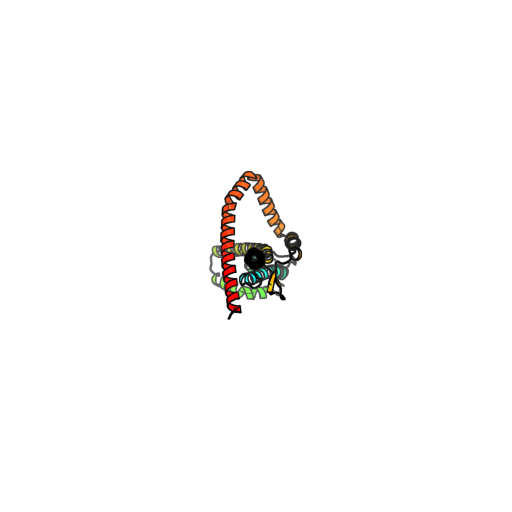 VAL A O 1
ATOM 1719 N N . ALA A 1 217 ? -4.864 9.740 -15.622 1.00 67.06 217 ALA A N 1
ATOM 1720 C CA . ALA A 1 217 ? -5.921 10.512 -16.270 1.00 67.06 217 ALA A CA 1
ATOM 1721 C C . ALA A 1 217 ? -6.157 10.032 -17.705 1.00 67.06 217 ALA A C 1
ATOM 1723 O O . ALA A 1 217 ? -7.298 10.019 -18.150 1.00 67.06 217 ALA A O 1
ATOM 1724 N N . GLY A 1 218 ? -5.112 9.595 -18.413 1.00 74.44 218 GLY A N 1
ATOM 1725 C CA . GLY A 1 218 ? -5.209 8.924 -19.706 1.00 74.44 218 GLY A CA 1
ATOM 1726 C C . GLY A 1 218 ? -5.952 7.595 -19.609 1.00 74.44 218 GLY A C 1
ATOM 1727 O O . GLY A 1 218 ? -6.851 7.354 -20.401 1.00 74.44 218 GLY A O 1
ATOM 1728 N N . ILE A 1 219 ? -5.665 6.773 -18.600 1.00 69.81 219 ILE A N 1
ATOM 1729 C CA . ILE A 1 219 ? -6.366 5.517 -18.314 1.00 69.81 219 ILE A CA 1
ATOM 1730 C C . ILE A 1 219 ? -7.818 5.799 -17.936 1.00 69.81 219 ILE A C 1
ATOM 1732 O O . ILE A 1 219 ? -8.705 5.133 -18.456 1.00 69.81 219 ILE A O 1
ATOM 1736 N N . ILE A 1 220 ? -8.090 6.800 -17.096 1.00 70.06 220 ILE A N 1
ATOM 1737 C CA . ILE A 1 220 ? -9.449 7.213 -16.724 1.00 70.06 220 ILE A CA 1
ATOM 1738 C C . ILE A 1 220 ? -10.190 7.723 -17.959 1.00 70.06 220 ILE A C 1
ATOM 1740 O O . ILE A 1 220 ? -11.299 7.278 -18.227 1.00 70.06 220 ILE A O 1
ATOM 1744 N N . LYS A 1 221 ? -9.576 8.598 -18.758 1.00 78.12 221 LYS A N 1
ATOM 1745 C CA . LYS A 1 221 ? -10.162 9.137 -19.989 1.00 78.12 221 LYS A CA 1
ATOM 1746 C C . LYS A 1 221 ? -10.405 8.039 -21.019 1.00 78.12 221 LYS A C 1
ATOM 1748 O O . LYS A 1 221 ? -11.487 8.007 -21.585 1.00 78.12 221 LYS A O 1
ATOM 1753 N N . ASN A 1 222 ? -9.458 7.126 -21.218 1.00 78.69 222 ASN A N 1
ATOM 1754 C CA . ASN A 1 222 ? -9.598 5.968 -22.101 1.00 78.69 222 ASN A CA 1
ATOM 1755 C C . ASN A 1 222 ? -10.660 5.007 -21.576 1.00 78.69 222 ASN A C 1
ATOM 1757 O O . ASN A 1 222 ? -11.432 4.487 -22.367 1.00 78.69 222 ASN A O 1
ATOM 1761 N N . SER A 1 223 ? -10.757 4.818 -20.260 1.00 71.44 223 SER A N 1
ATOM 1762 C CA . SER A 1 223 ? -11.818 4.026 -19.636 1.00 71.44 223 SER A CA 1
ATOM 1763 C C . SER A 1 223 ? -13.176 4.685 -19.848 1.00 71.44 223 SER A C 1
ATOM 1765 O O . SER A 1 223 ? -14.123 3.999 -20.204 1.00 71.44 223 SER A O 1
ATOM 1767 N N . ILE A 1 224 ? -13.276 6.011 -19.722 1.00 76.44 224 ILE A N 1
ATOM 1768 C CA . ILE A 1 224 ? -14.491 6.791 -19.993 1.00 76.44 224 ILE A CA 1
ATOM 1769 C C . ILE A 1 224 ? -14.841 6.760 -21.490 1.00 76.44 224 ILE A C 1
ATOM 1771 O O . ILE A 1 224 ? -15.996 6.563 -21.846 1.00 76.44 224 ILE A O 1
ATOM 1775 N N . GLN A 1 225 ? -13.872 6.898 -22.394 1.00 82.38 225 GLN A N 1
ATOM 1776 C CA . GLN A 1 225 ? -14.103 6.813 -23.841 1.00 82.38 225 GLN A CA 1
ATOM 1777 C C . GLN A 1 225 ? -14.505 5.406 -24.269 1.00 82.38 225 GLN A C 1
ATOM 1779 O O . GLN A 1 225 ? -15.466 5.243 -25.013 1.00 82.38 225 GLN A O 1
ATOM 1784 N N . PHE A 1 226 ? -13.821 4.386 -23.755 1.00 78.62 226 PHE A N 1
ATOM 1785 C CA . PHE A 1 226 ? -14.229 2.993 -23.889 1.00 78.62 226 PHE A CA 1
ATOM 1786 C C . PHE A 1 226 ? -15.643 2.805 -23.339 1.00 78.62 226 PHE A C 1
ATOM 1788 O O . PHE A 1 226 ? -16.457 2.135 -23.965 1.00 78.62 226 PHE A O 1
ATOM 1795 N N . SER A 1 227 ? -15.974 3.484 -22.237 1.00 69.19 227 SER A N 1
ATOM 1796 C CA . SER A 1 227 ? -17.310 3.443 -21.654 1.00 69.19 227 SER A CA 1
ATOM 1797 C C . SER A 1 227 ? -18.386 4.014 -22.566 1.00 69.19 227 SER A C 1
ATOM 1799 O O . SER A 1 227 ? -19.454 3.420 -22.719 1.00 69.19 227 SER A O 1
ATOM 1801 N N . PHE A 1 228 ? -18.096 5.141 -23.213 1.00 81.06 228 PHE A N 1
ATOM 1802 C CA . PHE A 1 228 ? -18.989 5.737 -24.198 1.00 81.06 228 PHE A CA 1
ATOM 1803 C C . PHE A 1 228 ? -19.094 4.887 -25.473 1.00 81.06 228 PHE A C 1
ATOM 1805 O O . PHE A 1 228 ? -20.199 4.713 -25.980 1.00 81.06 228 PHE A O 1
ATOM 1812 N N . ASN A 1 229 ? -17.993 4.291 -25.941 1.00 82.00 229 ASN A N 1
ATOM 1813 C CA . ASN A 1 229 ? -17.955 3.471 -27.160 1.00 82.00 229 ASN A CA 1
ATOM 1814 C C . ASN A 1 229 ? -18.655 2.114 -27.002 1.00 82.00 229 ASN A C 1
ATOM 1816 O O . ASN A 1 229 ? -19.314 1.640 -27.923 1.00 82.00 229 ASN A O 1
ATOM 1820 N N . VAL A 1 230 ? -18.530 1.479 -25.835 1.00 81.94 230 VAL A N 1
ATOM 1821 C CA . VAL A 1 230 ? -19.247 0.237 -25.503 1.00 81.94 230 VAL A CA 1
ATOM 1822 C C . VAL A 1 230 ? -20.737 0.513 -25.257 1.00 81.94 230 VAL A C 1
ATOM 1824 O O . VAL A 1 230 ? -21.567 -0.387 -25.399 1.00 81.94 230 VAL A O 1
ATOM 1827 N N . GLY A 1 231 ? -21.084 1.768 -24.957 1.00 81.94 231 GLY A N 1
ATOM 1828 C CA . GLY A 1 231 ? -22.424 2.227 -24.630 1.00 81.94 231 GLY A CA 1
ATOM 1829 C C . GLY A 1 231 ? -22.694 2.105 -23.133 1.00 81.94 231 GLY A C 1
ATOM 1830 O O . GLY A 1 231 ? -22.524 1.036 -22.539 1.00 81.94 231 GLY A O 1
ATOM 1831 N N . LEU A 1 232 ? -23.177 3.195 -22.527 1.00 65.81 232 LEU A N 1
ATOM 1832 C CA . LEU A 1 232 ? -23.427 3.294 -21.082 1.00 65.81 232 LEU A CA 1
ATOM 1833 C C . LEU A 1 232 ? -24.290 2.128 -20.563 1.00 65.81 232 LEU A C 1
ATOM 1835 O O . LEU A 1 232 ? -24.013 1.566 -19.509 1.00 65.81 232 LEU A O 1
ATOM 1839 N N . ALA A 1 233 ? -25.273 1.693 -21.358 1.00 64.81 233 ALA A N 1
ATOM 1840 C CA . ALA A 1 233 ? -26.149 0.573 -21.027 1.00 64.81 233 ALA A CA 1
ATOM 1841 C C . ALA A 1 233 ? -25.406 -0.771 -20.899 1.00 64.81 233 ALA A C 1
ATOM 1843 O O . ALA A 1 233 ? -25.709 -1.550 -19.997 1.00 64.81 23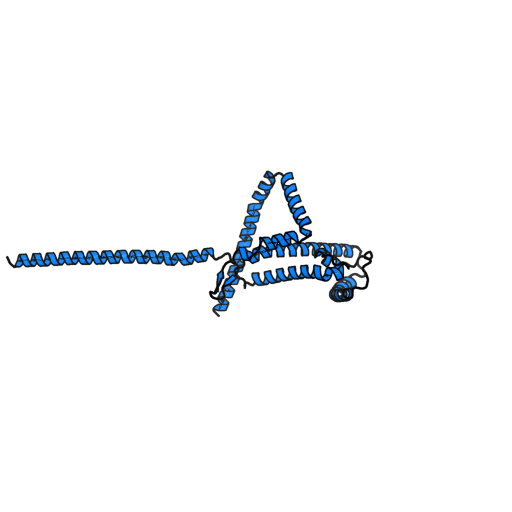3 ALA A O 1
ATOM 1844 N N . ARG A 1 234 ? -24.421 -1.068 -21.758 1.00 64.69 234 ARG A N 1
ATOM 1845 C CA . ARG A 1 234 ? -23.635 -2.315 -21.664 1.00 64.69 234 ARG A CA 1
ATOM 1846 C C . ARG A 1 234 ? -22.675 -2.283 -20.484 1.00 64.69 234 ARG A C 1
ATOM 1848 O O . ARG A 1 234 ? -22.465 -3.307 -19.844 1.00 64.69 234 ARG A O 1
ATOM 1855 N N . LEU A 1 235 ? -22.158 -1.108 -20.145 1.00 62.72 235 LEU A N 1
ATOM 1856 C CA . LEU A 1 235 ? -21.354 -0.937 -18.943 1.00 62.72 235 LEU A CA 1
ATOM 1857 C C . LEU A 1 235 ? -22.152 -1.065 -17.662 1.00 62.72 235 LEU A C 1
ATOM 1859 O O . LEU A 1 235 ? -21.668 -1.706 -16.739 1.00 62.72 235 LEU A O 1
ATOM 1863 N N . CYS A 1 236 ? -23.370 -0.526 -17.611 1.00 66.31 236 CYS A N 1
ATOM 1864 C CA . CYS A 1 236 ? -24.276 -0.780 -16.499 1.00 66.31 236 CYS A CA 1
ATOM 1865 C C . CYS A 1 236 ? -24.547 -2.282 -16.358 1.00 66.31 236 CYS A C 1
ATOM 1867 O O . CYS A 1 236 ? -24.490 -2.785 -15.246 1.00 66.31 236 CYS A O 1
ATOM 1869 N N . HIS A 1 237 ? -24.736 -3.021 -17.458 1.00 61.38 237 HIS A N 1
ATOM 1870 C CA . HIS A 1 237 ? -24.882 -4.480 -17.397 1.00 61.38 237 HIS A CA 1
ATOM 1871 C C . HIS A 1 237 ? -23.614 -5.194 -16.910 1.00 61.38 237 HIS A C 1
ATOM 1873 O O . HIS A 1 237 ? -23.727 -6.096 -16.089 1.00 61.38 237 HIS A O 1
ATOM 1879 N N . ILE A 1 238 ? -22.416 -4.784 -17.347 1.00 62.62 238 ILE A N 1
ATOM 1880 C CA . ILE A 1 238 ? -21.150 -5.351 -16.849 1.00 62.62 238 ILE A CA 1
ATOM 1881 C C . ILE A 1 238 ? -20.959 -5.012 -15.367 1.00 62.62 238 ILE A C 1
ATOM 1883 O O . ILE A 1 238 ? -20.630 -5.893 -14.586 1.00 62.62 238 ILE A O 1
ATOM 1887 N N . PHE A 1 239 ? -21.225 -3.775 -14.945 1.00 66.38 239 PHE A N 1
ATOM 1888 C CA . PHE A 1 239 ? -21.167 -3.388 -13.536 1.00 66.38 239 PHE A CA 1
ATOM 1889 C C . PHE A 1 239 ? -22.184 -4.150 -12.692 1.00 66.38 239 PHE A C 1
ATOM 1891 O O . PHE A 1 239 ? -21.820 -4.603 -11.618 1.00 66.38 239 PHE A O 1
ATOM 1898 N N . ILE A 1 240 ? -23.419 -4.336 -13.168 1.00 71.69 240 ILE A N 1
ATOM 1899 C CA . ILE A 1 240 ? -24.454 -5.133 -12.490 1.00 71.69 240 ILE A CA 1
ATOM 1900 C C . ILE A 1 240 ? -24.054 -6.613 -12.439 1.00 71.69 240 ILE A C 1
ATOM 1902 O O . ILE A 1 240 ? -24.270 -7.255 -11.417 1.00 71.69 240 ILE A O 1
ATOM 1906 N N . ALA A 1 241 ? -23.430 -7.149 -13.491 1.00 61.72 241 ALA A N 1
ATOM 1907 C CA . ALA A 1 241 ? -22.949 -8.530 -13.532 1.00 61.72 241 ALA A CA 1
ATOM 1908 C C . ALA A 1 241 ? -21.716 -8.758 -12.639 1.00 61.72 241 ALA A C 1
ATOM 1910 O O . ALA A 1 241 ? -21.562 -9.827 -12.052 1.00 61.72 241 ALA A O 1
ATOM 1911 N N . VAL A 1 242 ? -20.851 -7.750 -12.502 1.00 65.06 242 VAL A N 1
ATOM 1912 C CA . VAL A 1 242 ? -19.638 -7.796 -11.673 1.00 65.06 242 VAL A CA 1
ATOM 1913 C C . VAL A 1 242 ? -19.930 -7.391 -10.222 1.00 65.06 242 VAL A C 1
ATOM 1915 O O . VAL A 1 242 ? -19.221 -7.819 -9.318 1.00 65.06 242 VAL A O 1
ATOM 1918 N N . LEU A 1 243 ? -21.003 -6.643 -9.959 1.00 68.12 243 LEU A N 1
ATOM 1919 C CA . LEU A 1 243 ? -21.466 -6.248 -8.624 1.00 68.12 243 LEU A CA 1
ATOM 1920 C C . LEU A 1 243 ? -21.614 -7.414 -7.640 1.00 68.12 243 LEU A C 1
ATOM 1922 O O . LEU A 1 243 ? -21.103 -7.277 -6.534 1.00 68.12 243 LEU A O 1
ATOM 1926 N N . PRO A 1 244 ? -22.240 -8.557 -7.978 1.00 62.72 244 PRO A N 1
ATOM 1927 C CA . PRO A 1 244 ? -22.306 -9.698 -7.070 1.00 62.72 244 PRO A CA 1
ATOM 1928 C C . PRO A 1 244 ? -20.932 -10.329 -6.833 1.00 62.72 244 PRO A C 1
ATOM 1930 O O . PRO A 1 244 ? -20.675 -10.781 -5.725 1.00 62.72 244 PRO A O 1
ATOM 1933 N N . ILE A 1 245 ? -20.022 -10.300 -7.813 1.00 61.97 245 ILE A N 1
ATOM 1934 C CA . ILE A 1 245 ? -18.645 -10.797 -7.657 1.00 61.97 245 ILE A CA 1
ATOM 1935 C C . ILE A 1 245 ? -17.847 -9.867 -6.741 1.00 61.97 245 ILE A C 1
ATOM 1937 O O . ILE A 1 245 ? -17.204 -10.333 -5.808 1.00 61.97 245 ILE A O 1
ATOM 1941 N N . ILE A 1 246 ? -17.924 -8.551 -6.953 1.00 63.84 246 ILE A N 1
ATOM 1942 C CA . ILE A 1 246 ? -17.300 -7.556 -6.074 1.00 63.84 246 ILE A CA 1
ATOM 1943 C C . ILE A 1 246 ? -17.917 -7.649 -4.687 1.00 63.84 246 ILE A C 1
ATOM 1945 O O . ILE A 1 246 ? -17.182 -7.691 -3.714 1.00 63.84 246 ILE A O 1
ATOM 1949 N N . SER A 1 247 ? -19.241 -7.720 -4.573 1.00 67.38 247 SER A N 1
ATOM 1950 C CA . SER A 1 247 ? -19.938 -7.863 -3.296 1.00 67.38 247 SER A CA 1
ATOM 1951 C C . SER A 1 247 ? -19.508 -9.138 -2.581 1.00 67.38 247 SER A C 1
ATOM 1953 O O . SER A 1 247 ? -19.225 -9.077 -1.393 1.00 67.38 247 SER A O 1
ATOM 1955 N N . PHE A 1 248 ? -19.398 -10.266 -3.285 1.00 69.88 248 PHE A N 1
ATOM 1956 C CA . PHE A 1 248 ? -18.897 -11.521 -2.732 1.00 69.88 248 PHE A CA 1
ATOM 1957 C C . PHE A 1 248 ? -17.447 -11.386 -2.267 1.00 69.88 248 PHE A C 1
ATOM 1959 O O . PHE A 1 248 ? -17.166 -11.661 -1.110 1.00 69.88 248 PHE A O 1
ATOM 1966 N N . ILE A 1 249 ? -16.546 -10.868 -3.108 1.00 63.53 249 ILE A N 1
ATOM 1967 C CA . ILE A 1 249 ? -15.141 -10.632 -2.742 1.00 63.53 249 ILE A CA 1
ATOM 1968 C C . ILE A 1 249 ? -15.050 -9.680 -1.552 1.00 63.53 249 ILE A C 1
ATOM 1970 O O . ILE A 1 249 ? -14.260 -9.915 -0.652 1.00 63.53 249 ILE A O 1
ATOM 1974 N N . THR A 1 250 ? -15.860 -8.625 -1.519 1.00 64.31 250 THR A N 1
ATOM 1975 C CA . THR A 1 250 ? -15.836 -7.624 -0.450 1.00 64.31 250 THR A CA 1
ATOM 1976 C C . THR A 1 250 ? -16.373 -8.216 0.843 1.00 64.31 250 THR A C 1
ATOM 1978 O O . THR A 1 250 ? -15.761 -8.003 1.876 1.00 64.31 250 THR A O 1
ATOM 1981 N N . VAL A 1 251 ? -17.462 -8.991 0.805 1.00 69.00 251 VAL A N 1
ATOM 1982 C CA . VAL A 1 251 ? -17.996 -9.697 1.980 1.00 69.00 251 VAL A CA 1
ATOM 1983 C C . VAL A 1 251 ? -17.002 -10.749 2.460 1.00 69.00 251 VAL A C 1
ATOM 1985 O O . VAL A 1 251 ? -16.632 -10.710 3.621 1.00 69.00 251 VAL A O 1
ATOM 1988 N N . SER A 1 252 ? -16.465 -11.599 1.582 1.00 63.69 252 SER A N 1
ATOM 1989 C CA . SER A 1 252 ? -15.450 -12.594 1.948 1.00 63.69 252 SER A CA 1
ATOM 1990 C C . SER A 1 252 ? -14.172 -11.952 2.484 1.00 63.69 252 SER A C 1
ATOM 1992 O O . SER A 1 252 ? -13.597 -12.427 3.457 1.00 63.69 252 SER A O 1
ATOM 1994 N N . PHE A 1 253 ? -13.724 -10.848 1.890 1.00 63.09 253 PHE A N 1
ATOM 1995 C CA . PHE A 1 253 ? -12.563 -10.104 2.365 1.00 63.09 253 PHE A CA 1
ATOM 1996 C C . PHE A 1 253 ? -12.845 -9.411 3.699 1.00 63.09 253 PHE A C 1
ATOM 1998 O O . PHE A 1 253 ? -11.996 -9.435 4.584 1.00 63.09 253 PHE A O 1
ATOM 2005 N N . LEU A 1 254 ? -14.036 -8.833 3.877 1.00 64.69 254 LEU A N 1
ATOM 2006 C CA . LEU A 1 254 ? -14.470 -8.256 5.147 1.00 64.69 254 LEU A CA 1
ATOM 2007 C C . LEU A 1 254 ? -14.630 -9.323 6.224 1.00 64.69 254 LEU A C 1
ATOM 2009 O O . LEU A 1 254 ? -14.281 -9.040 7.361 1.00 64.69 254 LEU A O 1
ATOM 2013 N N . ASP A 1 255 ? -15.085 -10.526 5.887 1.00 70.00 255 ASP A N 1
ATOM 2014 C CA . ASP A 1 255 ? -15.183 -11.660 6.804 1.00 70.00 255 ASP A CA 1
ATOM 2015 C C . ASP A 1 255 ? -13.789 -12.129 7.221 1.00 70.00 255 ASP A C 1
ATOM 2017 O O . ASP A 1 255 ? -13.529 -12.271 8.413 1.00 70.00 255 ASP A O 1
ATOM 2021 N N . VAL A 1 256 ? -12.853 -12.254 6.273 1.00 69.19 256 VAL A N 1
ATOM 2022 C CA . VAL A 1 256 ? -11.443 -12.562 6.564 1.00 69.19 256 VAL A CA 1
ATOM 2023 C C . VAL A 1 256 ? -10.814 -11.471 7.431 1.00 69.19 256 VAL A C 1
ATOM 2025 O O . VAL A 1 256 ? -10.143 -11.778 8.416 1.00 69.19 256 VAL A O 1
ATOM 2028 N N . ILE A 1 257 ? -11.049 -10.194 7.116 1.00 67.56 257 ILE A N 1
ATOM 2029 C CA . ILE A 1 257 ? -10.575 -9.072 7.934 1.00 67.56 257 ILE A CA 1
ATOM 2030 C C . ILE A 1 257 ? -11.227 -9.105 9.312 1.00 67.56 257 ILE A C 1
ATOM 2032 O O . ILE A 1 257 ? -10.538 -8.904 10.306 1.00 67.56 257 ILE A O 1
ATOM 2036 N N . HIS A 1 258 ? -12.531 -9.342 9.406 1.00 71.12 258 HIS A N 1
ATOM 2037 C CA . HIS A 1 258 ? -13.257 -9.344 10.669 1.00 71.12 258 HIS A CA 1
ATOM 2038 C C . HIS A 1 258 ? -12.785 -10.498 11.552 1.00 71.12 258 HIS A C 1
ATOM 2040 O O . HIS A 1 258 ? -12.498 -10.287 12.729 1.00 71.12 258 HIS A O 1
ATOM 2046 N N . GLU A 1 259 ? -12.632 -11.691 10.984 1.00 75.81 259 GLU A N 1
ATOM 2047 C CA . GLU A 1 259 ? -12.083 -12.855 11.669 1.00 75.81 259 GLU A CA 1
ATOM 2048 C C . GLU A 1 259 ? -10.645 -12.595 12.129 1.00 75.81 259 GLU A C 1
ATOM 2050 O O . GLU A 1 259 ? -10.301 -12.854 13.286 1.00 75.81 259 GLU A O 1
ATOM 2055 N N . PHE A 1 260 ? -9.814 -12.011 11.265 1.00 75.69 260 PHE A N 1
ATOM 2056 C CA . PHE A 1 260 ? -8.454 -11.614 11.610 1.00 75.69 260 PHE A CA 1
ATOM 2057 C C . PHE A 1 260 ? -8.436 -10.597 12.764 1.00 75.69 260 PHE A C 1
ATOM 2059 O O . PHE A 1 260 ? -7.732 -10.784 13.758 1.00 75.69 260 PHE A O 1
ATOM 2066 N N . VAL A 1 261 ? -9.254 -9.546 12.679 1.00 73.88 261 VAL A N 1
ATOM 2067 C CA . VAL A 1 261 ? -9.373 -8.494 13.699 1.00 73.88 261 VAL A CA 1
ATOM 2068 C C . VAL A 1 261 ? -9.895 -9.061 15.017 1.00 73.88 261 VAL A C 1
ATOM 2070 O O . VAL A 1 261 ? -9.422 -8.670 16.086 1.00 73.88 261 VAL A O 1
ATOM 2073 N N . GLU A 1 262 ? -10.848 -9.990 14.979 1.00 79.00 262 GLU A N 1
ATOM 2074 C CA . GLU A 1 262 ? -11.370 -10.643 16.175 1.00 79.00 262 GLU A CA 1
ATOM 2075 C C . GLU A 1 262 ? -10.304 -11.519 16.845 1.00 79.00 262 GLU A C 1
ATOM 2077 O O . GLU A 1 262 ? -10.124 -11.430 18.065 1.00 79.00 262 GLU A O 1
ATOM 2082 N N . ARG A 1 263 ? -9.553 -12.310 16.065 1.00 79.81 263 ARG A N 1
ATOM 2083 C CA . ARG A 1 263 ? -8.434 -13.120 16.573 1.00 79.81 263 ARG A CA 1
ATOM 2084 C C . ARG A 1 263 ? -7.362 -12.249 17.226 1.00 79.81 263 ARG A C 1
ATOM 2086 O O . ARG A 1 263 ? -6.932 -12.551 18.339 1.00 79.81 263 ARG A O 1
ATOM 2093 N N . GLU A 1 264 ? -6.961 -11.156 16.583 1.00 77.56 264 GLU A N 1
ATOM 2094 C CA . GLU A 1 264 ? -5.948 -10.244 17.130 1.00 77.56 264 GLU A CA 1
ATOM 2095 C C . GLU A 1 264 ? -6.437 -9.528 18.396 1.00 77.56 264 GLU A C 1
ATOM 2097 O O . GLU A 1 264 ? -5.705 -9.427 19.381 1.00 77.56 264 GLU A O 1
ATOM 2102 N N . ASN A 1 265 ? -7.702 -9.103 18.434 1.00 74.94 265 ASN A N 1
ATOM 2103 C CA . ASN A 1 265 ? -8.272 -8.500 19.639 1.00 74.94 265 ASN A CA 1
ATOM 2104 C C . ASN A 1 265 ? -8.338 -9.490 20.813 1.00 74.94 265 ASN A C 1
ATOM 2106 O O . ASN A 1 265 ? -8.073 -9.087 21.947 1.00 74.94 265 ASN A O 1
ATOM 2110 N N . LYS A 1 266 ? -8.645 -10.772 20.561 1.00 80.19 266 LYS A N 1
ATOM 2111 C CA . LYS A 1 266 ? -8.642 -11.819 21.600 1.00 80.19 266 LYS A CA 1
ATOM 2112 C C . LYS A 1 266 ? -7.250 -12.026 22.199 1.00 80.19 266 LYS A C 1
ATOM 2114 O O . LYS A 1 266 ? -7.142 -12.087 23.421 1.00 80.19 266 LYS A O 1
ATOM 2119 N N . LYS A 1 267 ? -6.195 -12.066 21.373 1.00 81.69 267 LYS A N 1
ATOM 2120 C CA . LYS A 1 267 ? -4.805 -12.203 21.853 1.00 81.69 267 LYS A CA 1
ATOM 2121 C C . LYS A 1 267 ? -4.411 -11.069 22.800 1.00 81.69 267 LYS A C 1
ATOM 2123 O O . LYS A 1 267 ? -3.881 -11.330 23.873 1.00 81.69 267 LYS A O 1
ATOM 2128 N N . ILE A 1 268 ? -4.730 -9.827 22.433 1.00 75.00 268 ILE A N 1
ATOM 2129 C CA . ILE A 1 268 ? -4.416 -8.651 23.259 1.00 75.00 268 ILE A CA 1
ATOM 2130 C C . ILE A 1 268 ? -5.205 -8.679 24.574 1.00 75.00 268 ILE A C 1
ATOM 2132 O O . ILE A 1 268 ? -4.665 -8.376 25.631 1.00 75.00 268 ILE A O 1
ATOM 2136 N N . SER A 1 269 ? -6.488 -9.050 24.544 1.00 79.56 269 SER A N 1
ATOM 2137 C CA . SER A 1 269 ? -7.278 -9.158 25.776 1.00 79.56 269 SER A CA 1
ATOM 2138 C C . SER A 1 269 ? -6.756 -10.240 26.726 1.00 79.56 269 SER A C 1
ATOM 2140 O O . SER A 1 269 ? -6.824 -10.042 27.934 1.00 79.56 269 SER A O 1
ATOM 2142 N N . ALA A 1 270 ? -6.208 -11.340 26.202 1.00 84.62 270 ALA A N 1
ATOM 2143 C CA . ALA A 1 270 ? -5.585 -12.380 27.017 1.00 84.62 270 ALA A CA 1
ATOM 2144 C C . ALA A 1 270 ? -4.278 -11.904 27.676 1.00 84.62 270 ALA A C 1
ATOM 2146 O O . ALA A 1 270 ? -4.062 -12.186 28.849 1.00 84.62 270 ALA A O 1
ATOM 2147 N N . SER A 1 271 ? -3.446 -11.126 26.972 1.00 79.88 271 SER A N 1
ATOM 2148 C CA . SER A 1 271 ? -2.174 -10.624 27.517 1.00 79.88 271 SER A CA 1
ATOM 2149 C C . SER A 1 271 ? -2.320 -9.541 28.591 1.00 79.88 271 SER A C 1
ATOM 2151 O O . SER A 1 271 ? -1.349 -9.243 29.265 1.00 79.88 271 SER A O 1
ATOM 2153 N N . PHE A 1 272 ? -3.491 -8.911 28.724 1.00 74.06 272 PHE A N 1
ATOM 2154 C CA . PHE A 1 272 ? -3.770 -7.953 29.807 1.00 74.06 272 PHE A CA 1
ATOM 2155 C C . PHE A 1 272 ? -4.307 -8.617 31.083 1.00 74.06 272 PHE A C 1
ATOM 2157 O O . PHE A 1 272 ? -4.398 -7.953 32.113 1.00 74.06 272 PHE A O 1
ATOM 2164 N N . LEU A 1 273 ? -4.740 -9.877 30.998 1.00 77.00 273 LEU A N 1
ATOM 2165 C CA . LEU A 1 273 ? -5.280 -10.639 32.128 1.00 77.00 273 LEU A CA 1
ATOM 2166 C C . LEU A 1 273 ? -4.253 -11.596 32.747 1.00 77.00 273 LEU A C 1
ATOM 2168 O O . LEU A 1 273 ? -4.489 -12.075 33.854 1.00 77.00 273 LEU A O 1
ATOM 2172 N N . ALA A 1 274 ? -3.171 -11.887 32.023 1.00 70.44 274 ALA A N 1
ATOM 2173 C CA . ALA A 1 274 ? -2.000 -12.611 32.508 1.00 70.44 274 ALA A CA 1
ATOM 2174 C C . ALA A 1 274 ? -0.993 -11.629 33.115 1.00 70.44 274 ALA A C 1
ATOM 2176 O O . ALA A 1 274 ? -0.386 -11.993 34.144 1.00 70.44 274 ALA A O 1
#